Protein AF-A0A1F2JMU2-F1 (afdb_monomer_lite)

Foldseek 3Di:
DVVVVVVVVVVVVVVVVVVVVLVQQQAKAKWKEKEFEDDPDFPVPKPKDFKWKFFLVDHIDTFDWDDPDRGMIMTMDIDRGWIWIWIDIPNQIFIDITTHPWYKYWYWYADPVRDTDIDIDHPPVVCRVCRVLVVVLVVCLVVVDDPPDLPLDDDQALQSVLVVQVVVLVVSLPVSPDPPDDPLVSLLSSLVSCLVRQLCCLQPVVCLLVSCVSSVVPPPPGPSRHDDALVSCVVVPDCSCVDSSNRSDSSNSSNVVSVCPRVNLVQDDCVVVPDPVSVVSVCVSNNDDPD

Sequence (291 aa):
MLKKINLVIVLCLVLLSYTFAQGQSLSSGFVSLVIKLKGNTNVKELDLSIPFMSNPFQQDKPLPFTQVNDSTWMASAYSFGSSSVYLRLNGQYLAFLLVPKQVGTLTVAMSNDGNSSLHYQGPFKQVFDNSAKQEKLLMGLFSYPADKKNEKIPFKSANDFIIYQLGKVEEMTKKLIPDSTSGFLREYYTKIVEGFRIPSFLLNYADIYEHNKKAGLDSTQFPLVPKRDISFYKEILSPRYQDTLSLFSAAYAAIQAAILQDSLLHLPDITEVGPMAFREQLQHRLGPKNE

Radius of gyration: 23.1 Å; chains: 1; bounding box: 69×53×69 Å

pLDDT: mean 78.89, std 12.32, range [35.47, 96.75]

Secondary structure (DSSP, 8-state):
-HHHHHHHHHHHHHHHHHHHHHHHHT-EEEEEEEEEEESS--GGG--BPPPEEEETTEEEEE-PPEEEETTEEEEEEEEES-EEEEEEETTEEEEEEE-TT-EEEEEEEE-TTS-EEEEEESTTHHHHHTHHHHHHHHHHHHHSPS--S------SSHHHHHHHHHHHHHHHHHHHS-TTS-HHHHHHHHHHHHHHHHHHHHHTTTHHHHHHHHTT-TTSSS-SSPPP-GGGGTTTS-GGGSSGGGGG-THHHHHHHHHHT-TTT-PPPHHHHHHHHHHHHHHHHHS----

Structure (mmCIF, N/CA/C/O backbone):
data_AF-A0A1F2JMU2-F1
#
_entry.id   AF-A0A1F2JMU2-F1
#
loop_
_atom_site.group_PDB
_atom_site.id
_atom_site.type_symbol
_atom_site.label_atom_id
_atom_site.label_alt_id
_atom_site.label_comp_id
_atom_site.label_asym_id
_atom_site.label_entity_id
_atom_site.label_seq_id
_atom_site.pdbx_PDB_ins_code
_atom_site.Cartn_x
_atom_site.Cartn_y
_atom_site.Cartn_z
_atom_site.occupancy
_atom_site.B_iso_or_equiv
_atom_site.auth_seq_id
_atom_site.auth_comp_id
_atom_site.auth_asym_id
_atom_site.auth_atom_id
_atom_site.pdbx_PDB_model_num
ATOM 1 N N . MET A 1 1 ? 24.621 33.127 29.393 1.00 52.69 1 MET A N 1
ATOM 2 C CA . MET A 1 1 ? 24.690 31.648 29.287 1.00 52.69 1 MET A CA 1
ATOM 3 C C . MET A 1 1 ? 23.329 30.966 29.424 1.00 52.69 1 MET A C 1
ATOM 5 O O . MET A 1 1 ? 23.032 30.146 28.567 1.00 52.69 1 MET A O 1
ATOM 9 N N . LEU A 1 2 ? 22.466 31.344 30.383 1.00 52.41 2 LEU A N 1
ATOM 10 C CA . LEU A 1 2 ? 21.128 30.738 30.571 1.00 52.41 2 LEU A CA 1
ATOM 11 C C . LEU A 1 2 ? 20.261 30.640 29.295 1.00 52.41 2 LEU A C 1
ATOM 13 O O . LEU A 1 2 ? 19.675 29.598 29.033 1.00 52.41 2 LEU A O 1
ATOM 17 N N . LYS A 1 3 ? 20.220 31.686 28.454 1.00 55.97 3 LYS A N 1
ATOM 18 C CA . LYS A 1 3 ? 19.428 31.673 27.204 1.00 55.97 3 LYS A CA 1
ATOM 19 C C . LYS A 1 3 ? 19.896 30.626 26.180 1.00 55.97 3 LYS A C 1
ATOM 21 O O . LYS A 1 3 ? 19.067 30.064 25.477 1.00 55.97 3 LYS A O 1
ATOM 26 N N . LYS A 1 4 ? 21.205 30.343 26.108 1.00 55.94 4 LYS A N 1
ATOM 27 C CA . LYS A 1 4 ? 21.760 29.316 25.206 1.00 55.94 4 LYS A CA 1
ATOM 28 C C . LYS A 1 4 ? 21.470 27.906 25.727 1.00 55.94 4 LYS A C 1
ATOM 30 O O . LYS A 1 4 ? 21.150 27.030 24.937 1.00 55.94 4 LYS A O 1
ATOM 35 N N . ILE A 1 5 ? 21.509 27.718 27.048 1.00 66.94 5 ILE A N 1
ATOM 36 C CA . ILE A 1 5 ? 21.175 26.445 27.704 1.00 66.94 5 ILE A CA 1
ATOM 37 C C . ILE A 1 5 ? 19.688 26.114 27.504 1.00 66.94 5 ILE A C 1
ATOM 39 O O . ILE A 1 5 ? 19.370 25.002 27.098 1.00 66.94 5 ILE A O 1
ATOM 43 N N . ASN A 1 6 ? 18.787 27.090 27.661 1.00 70.81 6 ASN A N 1
ATOM 44 C CA . ASN A 1 6 ? 17.356 26.883 27.406 1.00 70.81 6 ASN A CA 1
ATOM 45 C C . ASN A 1 6 ? 17.057 26.550 25.936 1.00 70.81 6 ASN A C 1
ATOM 47 O O . ASN A 1 6 ? 16.217 25.697 25.673 1.00 70.81 6 ASN A O 1
ATOM 51 N N . LEU A 1 7 ? 17.761 27.168 24.981 1.00 75.06 7 LEU A N 1
ATOM 52 C CA . LEU A 1 7 ? 17.599 26.850 23.559 1.00 75.06 7 LEU A CA 1
ATOM 53 C C . LEU A 1 7 ? 18.060 25.421 23.238 1.00 75.06 7 LEU A C 1
ATOM 55 O O . LEU A 1 7 ? 17.372 24.715 22.512 1.00 75.06 7 LEU A O 1
ATOM 59 N N . VAL A 1 8 ? 19.187 24.980 23.807 1.00 74.00 8 VAL A N 1
ATOM 60 C CA . VAL A 1 8 ? 19.696 23.608 23.634 1.00 74.00 8 VAL A CA 1
ATOM 61 C C . VAL A 1 8 ? 18.755 22.587 24.271 1.00 74.00 8 VAL A C 1
ATOM 63 O O . VAL A 1 8 ? 18.491 21.558 23.663 1.00 74.00 8 VAL A O 1
ATOM 66 N N . ILE A 1 9 ? 18.192 22.876 25.447 1.00 76.44 9 ILE A N 1
ATOM 67 C CA . ILE A 1 9 ? 17.215 21.993 26.098 1.00 76.44 9 ILE A CA 1
ATOM 68 C C . ILE A 1 9 ? 15.935 21.887 25.262 1.00 76.44 9 ILE A C 1
ATOM 70 O O . ILE A 1 9 ? 15.459 20.780 25.029 1.00 76.44 9 ILE A O 1
ATOM 74 N N . VAL A 1 10 ? 15.403 23.005 24.753 1.00 79.44 10 VAL A N 1
ATOM 75 C CA . VAL A 1 10 ? 14.231 22.992 23.860 1.00 79.44 10 VAL A CA 1
ATOM 76 C C . VAL A 1 10 ? 14.540 22.230 22.570 1.00 79.44 10 VAL A C 1
ATOM 78 O O . VAL A 1 10 ? 13.738 21.402 22.152 1.00 79.44 10 VAL A O 1
ATOM 81 N N . LEU A 1 11 ? 15.715 22.438 21.973 1.00 71.94 11 LEU A N 1
ATOM 82 C CA . LEU A 1 11 ? 16.136 21.723 20.770 1.00 71.94 11 LEU A CA 1
ATOM 83 C C . LEU A 1 11 ? 16.282 20.215 21.027 1.00 71.94 11 LEU A C 1
ATOM 85 O O . LEU A 1 11 ? 15.791 19.420 20.234 1.00 71.94 11 LEU A O 1
ATOM 89 N N . CYS A 1 12 ? 16.880 19.807 22.149 1.00 65.56 12 CYS A N 1
ATOM 90 C CA . CYS A 1 12 ? 16.979 18.402 22.546 1.00 65.56 12 CYS A CA 1
ATOM 91 C C . CYS A 1 12 ? 15.606 17.779 22.807 1.00 65.56 12 CYS A C 1
ATOM 93 O O . CYS A 1 12 ? 15.375 16.654 22.385 1.00 65.56 12 CYS A O 1
ATOM 95 N N . LEU A 1 13 ? 14.678 18.492 23.451 1.00 69.31 13 LEU A N 1
ATOM 96 C CA . LEU A 1 13 ? 13.311 18.008 23.676 1.00 69.31 13 LEU A CA 1
ATOM 97 C C . LEU A 1 13 ? 12.533 17.851 22.364 1.00 69.31 13 LEU A C 1
ATOM 99 O O . LEU A 1 13 ? 11.791 16.885 22.205 1.00 69.31 13 LEU A O 1
ATOM 103 N N . VAL A 1 14 ? 12.735 18.765 21.412 1.00 63.91 14 VAL A N 1
ATOM 104 C CA . VAL A 1 14 ? 12.168 18.671 20.061 1.00 63.91 14 VAL A CA 1
ATOM 105 C C . VAL A 1 14 ? 12.787 17.499 19.293 1.00 63.91 14 VAL A C 1
ATOM 107 O O . VAL A 1 14 ? 12.070 16.717 18.686 1.00 63.91 14 VAL A O 1
ATOM 110 N N . LEU A 1 15 ? 14.105 17.306 19.351 1.00 56.78 15 LEU A N 1
ATOM 111 C CA . LEU A 1 15 ? 14.771 16.169 18.704 1.00 56.78 15 LEU A CA 1
ATOM 112 C C . LEU A 1 15 ? 14.373 14.822 19.333 1.00 56.78 15 LEU A C 1
ATOM 114 O O . LEU A 1 15 ? 14.174 13.845 18.614 1.00 56.78 15 LEU A O 1
ATOM 118 N N . LEU A 1 16 ? 14.200 14.776 20.657 1.00 48.12 16 LEU A N 1
ATOM 119 C CA . LEU A 1 16 ? 13.719 13.595 21.378 1.00 48.12 16 LEU A CA 1
ATOM 120 C C . LEU A 1 16 ? 12.268 13.259 21.011 1.00 48.12 16 LEU A C 1
ATOM 122 O O . LEU A 1 16 ? 11.938 12.089 20.842 1.00 48.12 16 LEU A O 1
ATOM 126 N N . SER A 1 17 ? 11.384 14.244 20.828 1.00 45.94 17 SER A N 1
ATOM 127 C CA . SER A 1 17 ? 10.010 13.953 20.398 1.00 45.94 17 SER A CA 1
ATOM 128 C C . SER A 1 17 ? 9.951 13.380 18.975 1.00 45.94 17 SER A C 1
ATOM 130 O O . SER A 1 17 ? 9.127 12.499 18.716 1.00 45.94 17 SER A O 1
ATOM 132 N N . TYR A 1 18 ? 10.876 13.767 18.087 1.00 48.03 18 TYR A N 1
ATOM 133 C CA . TYR A 1 18 ? 11.028 13.135 16.772 1.00 48.03 18 TYR A CA 1
ATOM 134 C C . TYR A 1 18 ? 11.540 11.686 16.854 1.00 48.03 18 TYR A C 1
ATOM 136 O O . TYR A 1 18 ? 11.035 10.830 16.125 1.00 48.03 18 TYR A O 1
ATOM 144 N N . THR A 1 19 ? 12.482 11.364 17.750 1.00 44.28 19 THR A N 1
ATOM 145 C CA . THR A 1 19 ? 13.009 9.989 17.881 1.00 44.28 19 THR A CA 1
ATOM 146 C C . THR A 1 19 ? 11.988 9.030 18.503 1.00 44.28 19 THR A C 1
ATOM 148 O O . THR A 1 19 ? 11.843 7.900 18.033 1.00 44.28 19 THR A O 1
ATOM 151 N N . PHE A 1 20 ? 11.203 9.477 19.492 1.00 43.28 20 PHE A N 1
ATOM 152 C CA . PHE A 1 20 ? 10.116 8.673 20.071 1.00 43.28 20 PHE A CA 1
ATOM 153 C C . PHE A 1 20 ? 8.974 8.407 19.074 1.00 43.28 20 PHE A C 1
ATOM 155 O O . PHE A 1 20 ? 8.413 7.308 19.075 1.00 43.28 20 PHE A O 1
ATOM 162 N N . ALA A 1 21 ? 8.660 9.363 18.191 1.00 44.03 21 ALA A N 1
ATOM 163 C CA . ALA A 1 21 ? 7.654 9.181 17.140 1.00 44.03 21 ALA A CA 1
ATOM 164 C C . ALA A 1 21 ? 8.090 8.159 16.068 1.00 44.03 21 ALA A C 1
ATOM 166 O O . ALA A 1 21 ? 7.268 7.394 15.558 1.00 44.03 21 ALA A O 1
ATOM 167 N N . GLN A 1 22 ? 9.389 8.098 15.756 1.00 45.97 22 GLN A N 1
ATOM 168 C CA . GLN A 1 22 ? 9.940 7.125 14.807 1.00 45.97 22 GLN A CA 1
ATOM 169 C C . GLN A 1 22 ? 10.099 5.721 15.415 1.00 45.97 22 GLN A C 1
ATOM 171 O O . GLN A 1 22 ? 9.816 4.732 14.741 1.00 45.97 22 GLN A O 1
ATOM 176 N N . GLY A 1 23 ? 10.481 5.611 16.695 1.00 53.81 23 GLY A N 1
ATOM 177 C CA . GLY A 1 23 ? 10.759 4.323 17.344 1.00 53.81 23 GLY A CA 1
ATOM 178 C C . GLY A 1 23 ? 9.546 3.393 17.491 1.00 53.81 23 GLY A C 1
ATOM 179 O O . GLY A 1 23 ? 9.684 2.177 17.369 1.00 53.81 23 GLY A O 1
ATOM 180 N N . GLN A 1 24 ? 8.341 3.931 17.710 1.00 56.81 24 GLN A N 1
ATOM 181 C CA . GLN A 1 24 ? 7.139 3.093 17.855 1.00 56.81 24 GLN A CA 1
ATOM 182 C C . GLN A 1 24 ? 6.655 2.505 16.524 1.00 56.81 24 GLN A C 1
ATOM 184 O O . GLN A 1 24 ? 6.154 1.379 16.493 1.00 56.81 24 GLN A O 1
ATOM 189 N N . SER A 1 25 ? 6.879 3.224 15.424 1.00 62.47 25 SER A N 1
ATOM 190 C CA . SER A 1 25 ? 6.482 2.829 14.066 1.00 62.47 25 SER A CA 1
ATOM 191 C C . SER A 1 25 ? 7.265 1.626 13.522 1.00 62.47 25 SER A C 1
ATOM 193 O O . SER A 1 25 ? 6.798 0.966 12.599 1.00 62.47 25 SER A O 1
ATOM 195 N N . LEU A 1 26 ? 8.420 1.316 14.124 1.00 69.81 26 LEU A N 1
ATOM 196 C CA . LEU A 1 26 ? 9.294 0.182 13.794 1.00 69.81 26 LEU A CA 1
ATOM 197 C C . LEU A 1 26 ? 9.226 -0.965 14.815 1.00 69.81 26 LEU A C 1
ATOM 199 O O . LEU A 1 26 ? 9.993 -1.921 14.733 1.00 69.81 26 LEU A O 1
ATOM 203 N N . SER A 1 27 ? 8.351 -0.864 15.816 1.00 77.25 27 SER A N 1
ATOM 204 C CA . SER A 1 27 ? 8.223 -1.898 16.843 1.00 77.25 27 SER A CA 1
ATOM 205 C C . SER A 1 27 ? 7.339 -3.053 16.372 1.00 77.25 27 SER A C 1
ATOM 207 O O . SER A 1 27 ? 6.456 -2.855 15.546 1.00 77.25 27 SER A O 1
ATOM 209 N N . SER A 1 28 ? 7.538 -4.256 16.909 1.00 84.12 28 SER A N 1
ATOM 210 C CA . SER A 1 28 ? 6.628 -5.388 16.679 1.00 84.12 28 SER A CA 1
ATOM 211 C C . SER A 1 28 ? 5.606 -5.518 17.804 1.00 84.12 28 SER A C 1
ATOM 213 O O . SER A 1 28 ? 5.905 -5.256 18.977 1.00 84.12 28 SER A O 1
ATOM 215 N N . GLY A 1 29 ? 4.404 -5.973 17.464 1.00 89.31 29 GLY A N 1
ATOM 216 C CA . GLY A 1 29 ? 3.345 -6.239 18.430 1.00 89.31 29 GLY A CA 1
ATOM 217 C C . GLY A 1 29 ? 1.961 -6.245 17.795 1.00 89.31 29 GLY A C 1
ATOM 218 O O . GLY A 1 29 ? 1.813 -6.202 16.578 1.00 89.31 29 GLY A O 1
ATOM 219 N N . PHE A 1 30 ? 0.931 -6.283 18.635 1.00 90.81 30 PHE A N 1
ATOM 220 C CA . PHE A 1 30 ? -0.447 -6.210 18.164 1.00 90.81 30 PHE A CA 1
ATOM 221 C C . PHE A 1 30 ? -0.816 -4.776 17.777 1.00 90.81 30 PHE A C 1
ATOM 223 O O . PHE A 1 30 ? -0.648 -3.851 18.577 1.00 90.81 30 PHE A O 1
ATOM 230 N N . VAL A 1 31 ? -1.343 -4.613 16.564 1.00 91.19 31 VAL A N 1
ATOM 231 C CA . VAL A 1 31 ? -2.124 -3.439 16.157 1.00 91.19 31 VAL A CA 1
ATOM 232 C C . VAL A 1 31 ? -3.587 -3.720 16.466 1.00 91.19 31 VAL A C 1
ATOM 234 O O . VAL A 1 31 ? -4.057 -4.831 16.225 1.00 91.19 31 VAL A O 1
ATOM 237 N N . SER A 1 32 ? -4.301 -2.752 17.040 1.00 93.88 32 SER A N 1
ATOM 238 C CA . SER A 1 32 ? -5.697 -2.957 17.445 1.00 93.88 32 SER A CA 1
ATOM 239 C C . SER A 1 32 ? -6.582 -1.770 17.087 1.00 93.88 32 SER A C 1
ATOM 241 O O . SER A 1 32 ? -6.214 -0.619 17.332 1.00 93.88 32 SER A O 1
ATOM 243 N N . LEU A 1 33 ? -7.764 -2.068 16.551 1.00 95.38 33 LEU A N 1
ATOM 244 C CA . LEU A 1 33 ? -8.839 -1.116 16.299 1.00 95.38 33 LEU A CA 1
ATOM 245 C C . LEU A 1 33 ? -10.062 -1.525 17.114 1.00 95.38 33 LEU A C 1
ATOM 247 O O . LEU A 1 33 ? -10.548 -2.649 17.003 1.00 95.38 33 LEU A O 1
ATOM 251 N N . VAL A 1 34 ? -10.562 -0.600 17.923 1.00 94.88 34 VAL A N 1
ATOM 252 C CA . VAL A 1 34 ? -11.785 -0.760 18.702 1.00 94.88 34 VAL A CA 1
ATOM 253 C C . VAL A 1 34 ? -12.855 0.147 18.115 1.00 94.88 34 VAL A C 1
ATOM 255 O O . VAL A 1 34 ? -12.642 1.352 17.993 1.00 94.88 34 VAL A O 1
ATOM 258 N N . ILE A 1 35 ? -14.012 -0.414 17.783 1.00 92.69 35 ILE A N 1
ATOM 259 C CA . ILE A 1 35 ? -15.200 0.343 17.386 1.00 92.69 35 ILE A CA 1
ATOM 260 C C . ILE A 1 35 ? -16.149 0.366 18.580 1.00 92.69 35 ILE A C 1
ATOM 262 O O . ILE A 1 35 ? -16.540 -0.689 19.073 1.00 92.69 35 ILE A O 1
ATOM 266 N N . LYS A 1 36 ? -16.501 1.564 19.053 1.00 92.44 36 LYS A N 1
ATOM 267 C CA . LYS A 1 36 ? -17.461 1.792 20.139 1.00 92.44 36 LYS A CA 1
ATOM 268 C C . LYS A 1 36 ? -18.694 2.494 19.602 1.00 92.44 36 LYS A C 1
ATOM 270 O O . LYS A 1 36 ? -18.576 3.564 19.008 1.00 92.44 36 LYS A O 1
ATOM 275 N N . LEU A 1 37 ? -19.864 1.943 19.873 1.00 88.88 37 LEU A N 1
ATOM 276 C CA . LEU A 1 37 ? -21.135 2.571 19.541 1.00 88.88 37 LEU A CA 1
ATOM 277 C C . LEU A 1 37 ? -21.637 3.382 20.725 1.00 88.88 37 LEU A C 1
ATOM 279 O O . LEU A 1 37 ? -21.575 2.945 21.875 1.00 88.88 37 LEU A O 1
ATOM 283 N N . LYS A 1 38 ? -22.147 4.574 20.434 1.00 86.19 38 LYS A N 1
ATOM 284 C CA . LYS A 1 38 ? -22.879 5.407 21.384 1.00 86.19 38 LYS A CA 1
ATOM 285 C C . LYS A 1 38 ? -24.236 5.750 20.787 1.00 86.19 38 LYS A C 1
ATOM 287 O O . LYS A 1 38 ? -24.300 6.242 19.665 1.00 86.19 38 LYS A O 1
ATOM 292 N N . GLY A 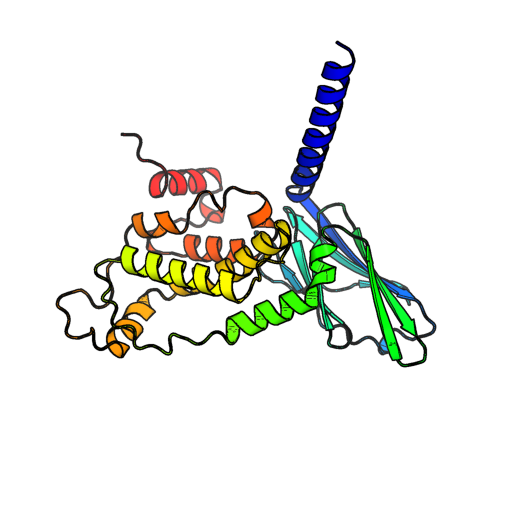1 39 ? -25.295 5.524 21.556 1.00 73.69 39 GLY A N 1
ATOM 293 C CA . GLY A 1 39 ? -26.673 5.741 21.122 1.00 73.69 39 GLY A CA 1
ATOM 294 C C . GLY A 1 39 ? -27.571 4.576 21.518 1.00 73.69 39 GLY A C 1
ATOM 295 O O . GLY A 1 39 ? -27.106 3.599 22.102 1.00 73.69 39 GLY A O 1
ATOM 296 N N . ASN A 1 40 ? -28.860 4.702 21.215 1.00 62.34 40 ASN A N 1
ATOM 297 C CA . ASN A 1 40 ? -29.891 3.736 21.594 1.00 62.34 40 ASN A CA 1
ATOM 298 C C . ASN A 1 40 ? -30.233 2.773 20.440 1.00 62.34 40 ASN A C 1
ATOM 300 O O . ASN A 1 40 ? -31.385 2.380 20.274 1.00 62.34 40 ASN A O 1
ATOM 304 N N . THR A 1 41 ? -29.242 2.443 19.610 1.00 57.66 41 THR A N 1
ATOM 305 C CA . THR A 1 41 ? -29.424 1.696 18.361 1.00 57.66 41 THR A CA 1
ATOM 306 C C . THR A 1 41 ? -28.764 0.327 18.420 1.00 57.66 41 THR A C 1
ATOM 308 O O . THR A 1 41 ? -27.693 0.150 19.002 1.00 57.66 41 THR A O 1
ATOM 311 N N . ASN A 1 42 ? -29.430 -0.656 17.814 1.00 56.97 42 ASN A N 1
ATOM 312 C CA . ASN A 1 42 ? -28.985 -2.040 17.788 1.00 56.97 42 ASN A CA 1
ATOM 313 C C . ASN A 1 42 ? -27.913 -2.226 16.702 1.00 56.97 42 ASN A C 1
ATOM 315 O O . ASN A 1 42 ? -28.024 -1.703 15.598 1.00 56.97 42 ASN A O 1
ATOM 319 N N . VAL A 1 43 ? -26.893 -3.026 16.998 1.00 56.00 43 VAL A N 1
ATOM 320 C CA . VAL A 1 43 ?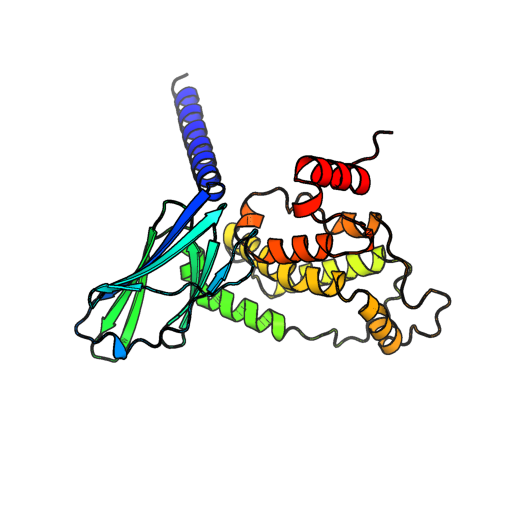 -25.714 -3.285 16.147 1.00 56.00 43 VAL A CA 1
ATOM 321 C C . VAL A 1 43 ? -26.073 -3.733 14.735 1.00 56.00 43 VAL A C 1
ATOM 323 O O . VAL A 1 43 ? -25.344 -3.460 13.788 1.00 56.00 43 VAL A O 1
ATOM 326 N N . LYS A 1 44 ? -27.210 -4.423 14.600 1.00 58.41 44 LYS A N 1
ATOM 327 C CA . LYS A 1 44 ? -27.705 -4.981 13.336 1.00 58.41 44 LYS A CA 1
ATOM 328 C C . LYS A 1 44 ? -27.924 -3.933 12.238 1.00 58.41 44 LYS A C 1
ATOM 330 O O . LYS A 1 44 ? -28.071 -4.319 11.087 1.00 58.41 44 LYS A O 1
ATOM 335 N N . GLU A 1 45 ? -27.945 -2.649 12.584 1.00 63.50 45 GLU A N 1
ATOM 336 C CA . GLU A 1 45 ? -28.078 -1.540 11.635 1.00 63.50 45 GLU A CA 1
ATOM 337 C C . GLU A 1 45 ? -26.735 -1.024 11.091 1.00 63.50 45 GLU A C 1
ATOM 339 O O . GLU A 1 45 ? -26.727 -0.199 10.181 1.00 63.50 45 GLU A O 1
ATOM 344 N N . LEU A 1 46 ? -25.594 -1.489 11.615 1.00 70.06 46 LEU A N 1
ATOM 345 C CA . LEU A 1 46 ? -24.281 -1.108 11.093 1.00 70.06 46 LEU A CA 1
ATOM 346 C C . LEU A 1 46 ? -23.895 -1.997 9.921 1.00 70.06 46 LEU A C 1
ATOM 348 O O . LEU A 1 46 ? -23.573 -3.174 10.090 1.00 70.06 46 LEU A O 1
ATOM 352 N N . ASP A 1 47 ? -23.857 -1.390 8.741 1.00 78.69 47 ASP A N 1
ATOM 353 C CA . ASP A 1 47 ? -23.257 -2.000 7.564 1.00 78.69 47 ASP A CA 1
ATOM 354 C C . ASP A 1 47 ? -21.735 -1.846 7.649 1.00 78.69 47 ASP A C 1
ATOM 356 O O . ASP A 1 47 ? -21.152 -0.847 7.213 1.00 78.69 47 ASP A O 1
ATOM 360 N N . LEU A 1 48 ? -21.104 -2.818 8.309 1.00 79.44 48 LEU A N 1
ATOM 361 C CA . LEU A 1 48 ? -19.657 -2.941 8.388 1.00 79.44 48 LEU A CA 1
ATOM 362 C C . LEU A 1 48 ? -19.190 -3.962 7.351 1.00 79.44 48 LEU A C 1
ATOM 364 O O . LEU A 1 48 ? -19.362 -5.170 7.528 1.00 79.44 48 LEU A O 1
ATOM 368 N N . SER A 1 49 ? -18.537 -3.485 6.292 1.00 82.12 49 SER A N 1
ATOM 369 C CA . SER A 1 49 ? -17.859 -4.392 5.368 1.00 82.12 49 SER A CA 1
ATOM 370 C C . SER A 1 49 ? -16.687 -5.072 6.073 1.00 82.12 49 SER A C 1
ATOM 372 O O . SER A 1 49 ? -16.078 -4.487 6.972 1.00 82.12 49 SER A O 1
ATOM 374 N N . ILE A 1 50 ? -16.297 -6.262 5.606 1.00 77.50 50 ILE A N 1
ATOM 375 C CA . ILE A 1 50 ? -15.101 -6.949 6.108 1.00 77.50 50 ILE A CA 1
ATOM 376 C C . ILE A 1 50 ? -13.910 -5.977 6.030 1.00 77.50 50 ILE A C 1
ATOM 378 O O . ILE A 1 50 ? -13.583 -5.516 4.933 1.00 77.50 50 ILE A O 1
ATOM 382 N N . PRO A 1 51 ? -13.295 -5.611 7.167 1.00 86.62 51 PRO A N 1
ATOM 383 C CA . PRO A 1 51 ? -12.125 -4.750 7.161 1.00 86.62 51 PRO A CA 1
ATOM 384 C C . PRO A 1 51 ? -10.923 -5.529 6.625 1.00 86.62 51 PRO A C 1
ATOM 386 O O . PRO A 1 51 ? -10.802 -6.747 6.797 1.00 86.62 51 PRO A O 1
ATOM 389 N N . PHE A 1 52 ? -9.990 -4.799 6.040 1.00 90.12 52 PHE A N 1
ATOM 390 C CA . PHE A 1 52 ? -8.718 -5.339 5.596 1.00 90.12 52 PHE A CA 1
ATOM 391 C C . PHE A 1 52 ? -7.585 -4.637 6.325 1.00 90.12 52 PHE A C 1
ATOM 393 O O . PHE A 1 52 ? -7.670 -3.460 6.680 1.00 90.12 52 PHE A O 1
ATOM 400 N N . MET A 1 53 ? -6.520 -5.391 6.558 1.00 89.12 53 MET A N 1
ATOM 401 C CA . MET A 1 53 ? -5.269 -4.903 7.102 1.00 89.12 53 MET A CA 1
ATOM 402 C C . MET A 1 53 ? -4.157 -5.175 6.109 1.00 89.12 53 MET A C 1
ATOM 404 O O . MET A 1 53 ? -4.119 -6.236 5.488 1.00 89.12 53 MET A O 1
ATOM 408 N N . SER A 1 54 ? -3.227 -4.235 6.026 1.00 85.38 54 SER A N 1
ATOM 409 C CA . SER A 1 54 ? -2.067 -4.339 5.166 1.00 85.38 54 SER A CA 1
ATOM 410 C C . SER A 1 54 ? -0.831 -3.718 5.803 1.00 85.38 54 SER A C 1
ATOM 412 O O . SER A 1 54 ? -0.915 -2.674 6.460 1.00 85.38 54 SER A O 1
ATOM 414 N N . ASN A 1 55 ? 0.324 -4.353 5.622 1.00 77.06 55 ASN A N 1
ATOM 415 C CA . ASN A 1 55 ? 1.621 -3.827 6.041 1.00 77.06 55 ASN A CA 1
ATOM 416 C C . ASN A 1 55 ? 2.743 -4.314 5.101 1.00 77.06 55 ASN A C 1
ATOM 418 O O . ASN A 1 55 ? 2.517 -5.205 4.287 1.00 77.06 55 ASN A O 1
ATOM 422 N N . PRO A 1 56 ? 3.967 -3.765 5.201 1.00 68.31 56 PRO A N 1
ATOM 423 C CA . PRO A 1 56 ? 5.073 -4.144 4.319 1.00 68.31 56 PRO A CA 1
ATOM 424 C C . PRO A 1 56 ? 5.428 -5.642 4.284 1.00 68.31 56 PRO A C 1
ATOM 426 O O . PRO A 1 56 ? 6.023 -6.107 3.319 1.00 68.31 56 PRO A O 1
ATOM 429 N N . PHE A 1 57 ? 5.076 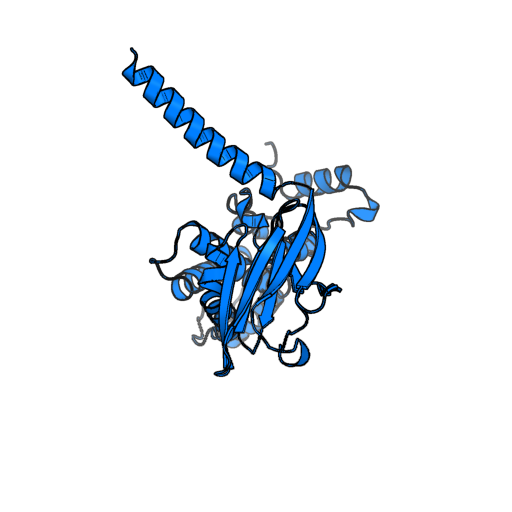-6.402 5.324 1.00 65.94 57 PHE A N 1
ATOM 430 C CA . PHE A 1 57 ? 5.442 -7.815 5.484 1.00 65.94 57 PHE A CA 1
ATOM 431 C C . PHE A 1 57 ? 4.282 -8.773 5.216 1.00 65.94 57 PHE A C 1
ATOM 433 O O . PHE A 1 57 ? 4.486 -9.970 5.025 1.00 65.94 57 PHE A O 1
ATOM 440 N N . GLN A 1 58 ? 3.058 -8.263 5.253 1.00 65.19 58 GLN A N 1
ATOM 441 C CA . GLN A 1 58 ? 1.831 -9.009 5.060 1.00 65.19 58 GLN A CA 1
ATOM 442 C C . GLN A 1 58 ? 1.004 -8.223 4.052 1.00 65.19 58 GLN A C 1
ATOM 444 O O . GLN A 1 58 ? 0.509 -7.142 4.373 1.00 65.19 58 GLN A O 1
ATOM 449 N N . GLN A 1 59 ? 0.871 -8.782 2.845 1.00 70.12 59 GLN A N 1
ATOM 450 C CA . GLN A 1 59 ? -0.080 -8.302 1.841 1.00 70.12 59 GLN A CA 1
ATOM 451 C C . GLN A 1 59 ? -1.484 -8.148 2.452 1.00 70.12 59 GLN A C 1
ATOM 453 O O . GLN A 1 59 ? -1.761 -8.640 3.552 1.00 70.12 59 GLN A O 1
ATOM 458 N N . ASP A 1 60 ? -2.380 -7.489 1.721 1.00 81.62 60 ASP A N 1
ATOM 459 C CA . ASP A 1 60 ? -3.759 -7.265 2.147 1.00 81.62 60 ASP A CA 1
ATOM 460 C C . ASP A 1 60 ? -4.421 -8.566 2.617 1.00 81.62 60 ASP A C 1
ATOM 462 O O . ASP A 1 60 ? -4.528 -9.544 1.876 1.00 81.62 60 ASP A O 1
ATOM 466 N N . LYS A 1 61 ? -4.891 -8.569 3.866 1.00 85.75 61 LYS A N 1
ATOM 467 C CA . LYS A 1 61 ? -5.626 -9.692 4.448 1.00 85.75 61 LYS A CA 1
ATOM 468 C C . LYS A 1 61 ? -6.863 -9.218 5.205 1.00 85.75 61 LYS A C 1
ATOM 470 O O . LYS A 1 61 ? -6.839 -8.129 5.787 1.00 85.75 61 LYS A O 1
ATOM 475 N N . PRO A 1 62 ? -7.929 -10.033 5.262 1.00 90.12 62 PRO A N 1
ATOM 476 C CA . PRO A 1 62 ? -9.072 -9.750 6.120 1.00 90.12 62 PRO A CA 1
ATOM 477 C C . PRO A 1 62 ? -8.655 -9.603 7.591 1.00 90.12 62 PRO A C 1
ATOM 479 O O . PRO A 1 62 ? -7.808 -10.353 8.082 1.00 90.12 62 PRO A O 1
ATOM 482 N N . LEU A 1 63 ? -9.276 -8.663 8.306 1.00 89.94 63 LEU A N 1
ATOM 483 C CA . LEU A 1 63 ? -9.045 -8.420 9.733 1.00 89.94 63 LEU A CA 1
ATOM 484 C C . LEU A 1 63 ? -10.349 -8.601 10.535 1.00 89.94 63 LEU A C 1
ATOM 486 O O . LEU A 1 63 ? -11.013 -7.623 10.858 1.00 89.94 63 LEU A O 1
ATOM 490 N N . PRO A 1 64 ? -10.764 -9.830 10.873 1.00 87.88 64 PRO A N 1
ATOM 491 C CA . PRO A 1 64 ? -12.074 -10.056 11.478 1.00 87.88 64 PRO A CA 1
ATOM 492 C C . PRO A 1 64 ? -12.252 -9.284 12.796 1.00 87.88 64 PRO A C 1
ATOM 494 O O . PRO A 1 64 ? -11.355 -9.249 13.641 1.00 87.88 64 PRO A O 1
ATOM 497 N N . PHE A 1 65 ? -13.430 -8.682 12.972 1.00 88.62 65 PHE A N 1
ATOM 498 C CA . PHE A 1 65 ? -13.835 -8.083 14.240 1.00 88.62 65 PHE A CA 1
ATOM 499 C C . PHE A 1 65 ? -14.448 -9.139 15.154 1.00 88.62 65 PHE A C 1
ATOM 501 O O . PHE A 1 65 ? -15.350 -9.876 14.758 1.00 88.62 65 PHE A O 1
ATOM 508 N N . THR A 1 66 ? -14.014 -9.138 16.407 1.00 89.19 66 THR A N 1
ATOM 509 C CA . THR A 1 66 ? -14.644 -9.890 17.488 1.00 89.19 66 THR A CA 1
ATOM 510 C C . THR A 1 66 ? -15.532 -8.945 18.286 1.00 89.19 66 THR A C 1
ATOM 512 O O . THR A 1 66 ? -15.102 -7.859 18.687 1.00 89.19 66 THR A O 1
ATOM 515 N N . GLN A 1 67 ? -16.779 -9.346 18.528 1.00 88.31 67 GLN A N 1
ATOM 516 C CA . GLN A 1 67 ? -17.667 -8.610 19.420 1.00 88.31 67 GLN A CA 1
ATOM 517 C C . GLN A 1 67 ? -17.205 -8.806 20.869 1.00 88.31 67 GLN A C 1
ATOM 519 O O . GLN A 1 67 ? -17.085 -9.934 21.340 1.00 88.31 67 GLN A O 1
ATOM 524 N N . VAL A 1 68 ? -16.927 -7.706 21.568 1.00 89.38 68 VAL A N 1
ATOM 525 C CA . VAL A 1 68 ? -16.536 -7.717 22.988 1.00 89.38 68 VAL A CA 1
ATOM 526 C C . VAL A 1 68 ? -17.775 -7.613 23.876 1.00 89.38 68 VAL A C 1
ATOM 528 O O . VAL A 1 68 ? -17.851 -8.254 24.919 1.00 89.38 68 VAL A O 1
ATOM 531 N N . ASN A 1 69 ? -18.743 -6.794 23.464 1.00 87.00 69 ASN A N 1
ATOM 532 C CA . ASN A 1 69 ? -20.065 -6.651 24.073 1.00 87.00 69 ASN A CA 1
ATOM 533 C C . ASN A 1 69 ? -21.038 -6.021 23.058 1.00 87.00 69 ASN A C 1
ATOM 535 O O . ASN A 1 69 ? -20.679 -5.786 21.904 1.00 87.00 69 ASN A O 1
ATOM 539 N N . ASP A 1 70 ? -22.260 -5.715 23.487 1.00 81.12 70 ASP A N 1
ATOM 540 C CA . ASP A 1 70 ? -23.328 -5.176 22.631 1.00 81.12 70 ASP A CA 1
ATOM 541 C C . ASP A 1 70 ? -23.019 -3.818 21.983 1.00 81.12 70 ASP A C 1
ATOM 543 O O . ASP A 1 70 ? -23.700 -3.428 21.044 1.00 81.12 70 ASP A O 1
ATOM 547 N N . SER A 1 71 ? -22.003 -3.085 22.445 1.00 86.00 71 SER A N 1
ATOM 548 C CA . SER A 1 71 ? -21.639 -1.765 21.911 1.00 86.00 71 SER A CA 1
ATOM 549 C C . SER A 1 71 ? -20.168 -1.647 21.515 1.00 86.00 71 SER A C 1
ATOM 551 O O . SER A 1 71 ? -19.710 -0.550 21.194 1.00 86.00 71 SER A O 1
ATOM 553 N N . THR A 1 72 ? -19.409 -2.747 21.529 1.00 89.56 72 THR A N 1
ATOM 554 C CA . THR A 1 72 ? -17.961 -2.722 21.294 1.00 89.56 72 THR A CA 1
ATOM 555 C C . THR A 1 72 ? -17.489 -3.898 20.443 1.00 89.56 72 THR A C 1
ATOM 557 O O . THR A 1 72 ? -17.675 -5.058 20.814 1.00 89.56 72 THR A O 1
ATOM 560 N N . TRP A 1 73 ? -16.760 -3.590 19.368 1.00 90.50 73 TRP A N 1
ATOM 561 C CA . TRP A 1 73 ? -16.019 -4.552 18.547 1.00 90.50 73 TRP A CA 1
ATOM 562 C C . TRP A 1 73 ? -14.537 -4.261 18.623 1.00 90.50 73 TRP A C 1
ATOM 564 O O . TRP A 1 73 ? -14.117 -3.106 18.712 1.00 90.50 73 TRP A O 1
ATOM 574 N N . MET A 1 74 ? -13.742 -5.315 18.539 1.00 92.88 74 MET A N 1
ATOM 575 C CA . MET A 1 74 ? -12.297 -5.219 18.502 1.00 92.88 74 MET A CA 1
ATOM 576 C C . MET A 1 74 ? -11.746 -6.075 17.372 1.00 92.88 74 MET A C 1
ATOM 578 O O . MET A 1 74 ? -12.080 -7.247 17.239 1.00 92.88 74 MET A O 1
ATOM 582 N N . ALA A 1 75 ? -10.873 -5.473 16.582 1.00 92.69 75 ALA A N 1
ATOM 583 C CA . ALA A 1 75 ? -10.042 -6.139 15.602 1.00 92.69 75 ALA A CA 1
ATOM 584 C C . ALA A 1 75 ? -8.588 -6.007 16.051 1.00 92.69 75 ALA A C 1
ATOM 586 O O . ALA A 1 75 ? -8.152 -4.921 16.444 1.00 92.69 75 ALA A O 1
ATOM 587 N N . SER A 1 76 ? -7.835 -7.104 16.017 1.00 92.81 76 SER A N 1
ATOM 588 C CA . SER A 1 76 ? -6.430 -7.104 16.415 1.00 92.81 76 SER A CA 1
ATOM 589 C C . SER A 1 76 ? -5.639 -8.143 15.638 1.00 92.81 76 SER A C 1
ATOM 591 O O . SER A 1 76 ? -6.117 -9.250 15.401 1.00 92.81 76 SER A O 1
ATOM 593 N N . ALA A 1 77 ? -4.420 -7.788 15.250 1.00 90.44 77 ALA A N 1
ATOM 594 C CA . ALA A 1 77 ? -3.491 -8.704 14.609 1.00 90.44 77 ALA A CA 1
ATOM 595 C C . ALA A 1 77 ? -2.051 -8.333 14.952 1.00 90.44 77 ALA A C 1
ATOM 597 O O . ALA A 1 77 ? -1.726 -7.169 15.195 1.00 90.44 77 ALA A O 1
ATOM 598 N N . TYR A 1 78 ? -1.176 -9.335 14.963 1.00 89.44 78 TYR A N 1
ATOM 599 C CA . TYR A 1 78 ? 0.253 -9.108 15.117 1.00 89.44 78 TYR A CA 1
ATOM 600 C C . TYR A 1 78 ? 0.833 -8.498 13.834 1.00 89.44 78 TYR A C 1
ATOM 602 O O . TYR A 1 78 ? 0.586 -9.008 12.738 1.00 89.44 78 TYR A O 1
ATOM 610 N N . SER A 1 79 ? 1.616 -7.432 13.985 1.00 85.75 79 SER A N 1
ATOM 611 C CA . SER A 1 79 ? 2.297 -6.720 12.905 1.00 85.75 79 SER A CA 1
ATOM 612 C C . SER A 1 79 ? 3.735 -6.386 13.302 1.00 85.75 79 SER A C 1
ATOM 614 O O . SER A 1 79 ? 4.039 -6.146 14.476 1.00 85.75 79 SER A O 1
ATOM 616 N N . PHE A 1 80 ? 4.616 -6.335 12.304 1.00 80.56 80 PHE A N 1
ATOM 617 C CA . PHE A 1 80 ? 5.900 -5.655 12.414 1.00 80.56 80 PHE A CA 1
ATOM 618 C C . PHE A 1 80 ? 5.720 -4.224 11.906 1.00 80.56 80 PHE A C 1
ATOM 620 O O . PHE A 1 80 ? 5.444 -4.007 10.728 1.00 80.56 80 PHE A O 1
ATOM 627 N N . GLY A 1 81 ? 5.850 -3.250 12.802 1.00 82.00 81 GLY A N 1
ATOM 628 C CA . GLY A 1 81 ? 5.602 -1.850 12.499 1.00 82.00 81 GLY A CA 1
ATOM 629 C C . GLY A 1 81 ? 4.132 -1.531 12.233 1.00 82.00 81 GLY A C 1
ATOM 630 O O . GLY A 1 81 ? 3.217 -2.313 12.525 1.00 82.00 81 GLY A O 1
ATOM 631 N N . SER A 1 82 ? 3.908 -0.332 11.713 1.00 85.50 82 SER A N 1
ATOM 632 C CA . SER A 1 82 ? 2.578 0.188 11.406 1.00 85.50 82 SER A CA 1
ATOM 633 C C . SER A 1 82 ? 1.816 -0.642 10.373 1.00 85.50 82 SER A C 1
ATOM 635 O O . SER A 1 82 ? 2.402 -1.144 9.418 1.00 85.50 82 SER A O 1
ATOM 637 N N . SER A 1 83 ? 0.495 -0.712 10.521 1.00 87.75 83 SER A N 1
ATOM 638 C CA . SER A 1 83 ? -0.406 -1.335 9.548 1.00 87.75 83 SER A CA 1
ATOM 639 C C . SER A 1 83 ? -1.475 -0.353 9.091 1.00 87.75 83 SER A C 1
ATOM 641 O O . SER A 1 83 ? -2.119 0.304 9.914 1.00 87.75 83 SER A O 1
ATOM 643 N N . SER A 1 84 ? -1.697 -0.293 7.782 1.00 89.25 84 SER A N 1
ATOM 644 C CA . SER A 1 84 ? -2.883 0.340 7.217 1.00 89.25 84 SER A CA 1
ATOM 645 C C . SER A 1 84 ? -4.080 -0.584 7.445 1.00 89.25 84 SER A C 1
ATOM 647 O O . SER A 1 84 ? -4.019 -1.769 7.129 1.00 89.25 84 SER A O 1
ATOM 649 N N . VAL A 1 85 ? -5.163 -0.058 8.005 1.00 91.56 85 VAL A N 1
ATOM 650 C CA . VAL A 1 85 ? -6.446 -0.756 8.138 1.00 91.56 85 VAL A CA 1
ATOM 651 C C . VAL A 1 85 ? -7.493 0.056 7.406 1.00 91.56 85 VAL A C 1
ATOM 653 O O . VAL A 1 85 ? -7.546 1.273 7.565 1.00 91.56 85 VAL A O 1
ATOM 656 N N . TYR A 1 86 ? -8.323 -0.592 6.604 1.00 91.88 86 TYR A N 1
ATOM 657 C CA . TYR A 1 86 ? -9.374 0.086 5.861 1.00 91.88 86 TYR A CA 1
ATOM 658 C C . TYR A 1 86 ? -10.654 -0.744 5.823 1.00 91.88 86 TYR A C 1
ATOM 660 O O . TYR A 1 86 ? -10.622 -1.974 5.842 1.00 91.88 86 TYR A O 1
ATOM 668 N N . LEU A 1 87 ? -11.794 -0.058 5.832 1.00 93.12 87 LEU A N 1
ATOM 669 C CA . LEU A 1 87 ? -13.125 -0.664 5.887 1.00 93.12 87 LEU A CA 1
ATOM 670 C C . LEU A 1 87 ? -14.183 0.307 5.363 1.00 93.12 87 LEU A C 1
ATOM 672 O O . LEU A 1 87 ? -13.933 1.511 5.285 1.00 93.12 87 LEU A O 1
ATOM 676 N N . ARG A 1 88 ? -15.373 -0.201 5.036 1.00 91.75 88 ARG A N 1
ATOM 677 C CA . ARG A 1 88 ? -16.566 0.626 4.849 1.00 91.75 88 ARG A CA 1
ATOM 678 C C . ARG A 1 88 ? -17.477 0.513 6.059 1.00 91.75 88 ARG A C 1
ATOM 680 O O . ARG A 1 88 ? -17.725 -0.585 6.549 1.00 91.75 88 ARG A O 1
ATOM 687 N N . LEU A 1 89 ? -17.974 1.661 6.499 1.00 89.75 89 LEU A N 1
ATOM 688 C CA . LEU A 1 89 ? -18.989 1.776 7.534 1.00 89.75 89 LEU A CA 1
ATOM 689 C C . LEU A 1 89 ? -20.141 2.613 6.986 1.00 89.75 89 LEU A C 1
ATOM 691 O O . LEU A 1 89 ? -19.934 3.780 6.653 1.00 89.75 89 LEU A O 1
ATOM 695 N N . ASN A 1 90 ? -21.332 2.025 6.863 1.00 85.69 90 ASN A N 1
ATOM 696 C CA . ASN A 1 90 ? -22.509 2.677 6.274 1.00 85.69 90 ASN A CA 1
ATOM 697 C C . ASN A 1 90 ? -22.182 3.317 4.909 1.00 85.69 90 ASN A C 1
ATOM 699 O O . ASN A 1 90 ? -22.462 4.488 4.651 1.00 85.69 90 ASN A O 1
ATOM 703 N N . GLY A 1 91 ? -21.475 2.565 4.060 1.00 85.81 91 GLY A N 1
ATOM 704 C CA . GLY A 1 91 ? -21.005 3.015 2.748 1.00 85.81 91 GLY A CA 1
ATOM 705 C C . GLY A 1 91 ? -19.795 3.961 2.754 1.00 85.81 91 GLY A C 1
ATOM 706 O O . GLY A 1 91 ? -19.154 4.102 1.712 1.00 85.81 91 GLY A O 1
ATOM 707 N N . GLN A 1 92 ? -19.415 4.560 3.887 1.00 90.81 92 GLN A N 1
ATOM 708 C CA . GLN A 1 92 ? -18.270 5.474 3.973 1.00 90.81 92 GLN A CA 1
ATOM 709 C C . GLN A 1 92 ? -16.951 4.706 4.074 1.00 90.81 92 GLN A C 1
ATOM 711 O O . GLN A 1 92 ? -16.784 3.880 4.969 1.00 90.81 92 GLN A O 1
ATOM 716 N N . TYR A 1 93 ? -15.996 4.992 3.184 1.00 93.62 93 TYR A N 1
ATOM 717 C CA . TYR A 1 93 ? -14.641 4.447 3.274 1.00 93.62 93 TYR A CA 1
ATOM 718 C C . TYR A 1 93 ? -13.867 5.107 4.417 1.00 93.62 93 TYR A C 1
ATOM 720 O O . TYR A 1 93 ? -13.733 6.333 4.465 1.00 93.62 93 TYR A O 1
ATOM 728 N N . LEU A 1 94 ? -13.322 4.284 5.309 1.00 95.06 94 LEU A N 1
ATOM 729 C CA . LEU A 1 94 ? -12.515 4.695 6.451 1.00 95.06 94 LEU A CA 1
ATOM 730 C C . LEU A 1 94 ? -11.128 4.067 6.343 1.00 95.06 94 LEU A C 1
ATOM 732 O O . LEU A 1 94 ? -11.007 2.854 6.170 1.00 95.06 94 LEU A O 1
ATOM 736 N N . ALA A 1 95 ? -10.093 4.892 6.478 1.00 93.81 95 ALA A N 1
ATOM 737 C CA . ALA A 1 95 ? -8.700 4.475 6.499 1.00 93.81 95 ALA A CA 1
ATOM 738 C C . ALA A 1 95 ? -8.061 4.822 7.843 1.00 93.81 95 ALA A C 1
ATOM 740 O O . ALA A 1 95 ? -8.221 5.914 8.383 1.00 93.81 95 ALA A O 1
ATOM 741 N N . PHE A 1 96 ? -7.289 3.886 8.368 1.00 93.44 96 PHE A N 1
ATOM 742 C CA . PHE A 1 96 ? -6.591 3.991 9.634 1.00 93.44 96 PHE A CA 1
ATOM 743 C C . PHE A 1 96 ? -5.143 3.586 9.419 1.00 93.44 96 PHE A C 1
ATOM 745 O O . PHE A 1 96 ? -4.845 2.682 8.641 1.00 93.44 96 PHE A O 1
ATOM 752 N N . LEU A 1 97 ? -4.243 4.218 10.160 1.00 91.12 97 LEU A N 1
ATOM 753 C CA . LEU A 1 97 ? -2.859 3.788 10.250 1.00 91.12 97 LEU A CA 1
ATOM 754 C C . LEU A 1 97 ? -2.573 3.477 11.715 1.00 91.12 97 LEU A C 1
ATOM 756 O O . LEU A 1 97 ? -2.491 4.373 12.554 1.00 91.12 97 LEU A O 1
ATOM 760 N N . LEU A 1 98 ? -2.512 2.186 12.023 1.00 90.75 98 LEU A N 1
ATOM 761 C CA . LEU A 1 98 ? -2.372 1.667 13.377 1.00 90.75 98 LEU A CA 1
ATOM 762 C C . LEU A 1 98 ? -0.910 1.349 13.668 1.00 90.75 98 LEU A C 1
ATOM 764 O O . LEU A 1 98 ? -0.173 0.924 12.783 1.00 90.75 98 LEU A O 1
ATOM 768 N N . VAL A 1 99 ? -0.502 1.524 14.922 1.00 89.25 99 VAL A N 1
ATOM 769 C CA . VAL A 1 99 ? 0.872 1.286 15.384 1.00 89.25 99 VAL A CA 1
ATOM 770 C C . VAL A 1 99 ? 0.859 0.200 16.460 1.00 89.25 99 VAL A C 1
ATOM 772 O O . VAL A 1 99 ? -0.062 0.185 17.283 1.00 89.25 99 VAL A O 1
ATOM 775 N N . PRO A 1 100 ? 1.844 -0.716 16.484 1.00 89.19 100 PRO A N 1
ATOM 776 C CA . PRO A 1 100 ? 1.906 -1.758 17.498 1.00 89.19 100 PRO A CA 1
ATOM 777 C C . PRO A 1 100 ? 1.922 -1.202 18.919 1.00 89.19 100 PRO A C 1
ATOM 779 O O . PRO A 1 100 ? 2.511 -0.155 19.188 1.00 89.19 100 PRO A O 1
ATOM 782 N N . LYS A 1 101 ? 1.280 -1.932 19.841 1.00 86.12 101 LYS A N 1
ATOM 783 C CA . LYS A 1 101 ? 1.144 -1.566 21.267 1.00 86.12 101 LYS A CA 1
ATOM 784 C C . LYS A 1 101 ? 0.305 -0.304 21.516 1.00 86.12 101 LYS A C 1
ATOM 786 O O . LYS A 1 101 ? 0.221 0.151 22.654 1.00 86.12 101 LYS A O 1
ATOM 791 N N . GLN A 1 102 ? -0.343 0.233 20.483 1.00 89.56 102 GLN A N 1
ATOM 792 C CA . GLN A 1 102 ? -1.356 1.273 20.600 1.00 89.56 102 GLN A CA 1
ATOM 793 C C . GLN A 1 102 ? -2.723 0.748 20.161 1.00 89.56 102 GLN A C 1
ATOM 795 O O . GLN A 1 102 ? -2.835 -0.199 19.380 1.00 89.56 102 GLN A O 1
ATOM 800 N N . VAL A 1 103 ? -3.772 1.399 20.659 1.00 91.62 103 VAL A N 1
ATOM 801 C CA . VAL A 1 103 ? -5.157 1.087 20.312 1.00 91.62 103 VAL A CA 1
ATOM 802 C C . VAL A 1 103 ? -5.772 2.297 19.625 1.00 91.62 103 VAL A C 1
ATOM 804 O O . VAL A 1 103 ? -5.872 3.370 20.219 1.00 91.62 103 VAL A O 1
ATOM 807 N N . GLY A 1 104 ? -6.199 2.120 18.376 1.00 95.25 104 GLY A N 1
ATOM 808 C CA . GLY A 1 104 ? -7.083 3.068 17.709 1.00 95.25 104 GLY A CA 1
ATOM 809 C C . GLY A 1 104 ? -8.516 2.842 18.179 1.00 95.25 104 GLY A C 1
ATOM 810 O O . GLY A 1 104 ? -8.978 1.706 18.213 1.00 95.25 104 GLY A O 1
ATOM 811 N N . THR A 1 105 ? -9.228 3.901 18.549 1.00 96.75 105 THR A N 1
ATOM 812 C CA . THR A 1 105 ? -10.642 3.826 18.936 1.00 96.75 105 THR A CA 1
ATOM 813 C C . THR A 1 105 ? -11.477 4.670 17.985 1.00 96.75 105 THR A C 1
ATOM 815 O O . THR A 1 105 ? -11.325 5.889 17.945 1.00 96.75 105 THR A O 1
ATOM 818 N N . LEU A 1 106 ? -12.386 4.039 17.247 1.00 95.62 106 LEU A N 1
ATOM 819 C CA . LEU A 1 106 ? -13.444 4.709 16.503 1.00 95.62 106 LEU A CA 1
ATOM 820 C C . LEU A 1 106 ? -14.710 4.722 17.359 1.00 95.62 106 LEU A C 1
ATOM 822 O O . LEU A 1 106 ? -15.269 3.674 17.664 1.00 95.62 106 LEU A O 1
ATOM 826 N N . THR A 1 107 ? -15.172 5.904 17.744 1.00 94.56 107 THR A N 1
ATOM 827 C CA . THR A 1 107 ? -16.497 6.073 18.342 1.00 94.56 107 THR A CA 1
ATOM 828 C C . THR A 1 107 ? -17.486 6.445 17.249 1.00 94.56 107 THR A C 1
ATOM 830 O O . THR A 1 107 ? -17.294 7.449 16.566 1.00 94.56 107 THR A O 1
ATOM 833 N N . VAL A 1 108 ? -18.543 5.654 17.108 1.00 91.50 108 VAL A N 1
ATOM 834 C CA . VAL A 1 108 ? -19.667 5.918 16.210 1.00 91.50 108 VAL A CA 1
ATOM 835 C C . VAL A 1 108 ? -20.827 6.374 17.083 1.00 91.50 108 VAL A C 1
ATOM 837 O O . VA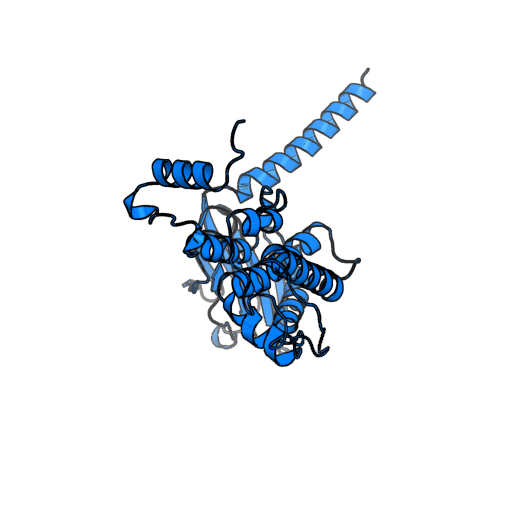L A 1 108 ? -21.394 5.583 17.839 1.00 91.50 108 VAL A O 1
ATOM 840 N N . ALA A 1 109 ? -21.132 7.666 17.043 1.00 88.06 109 ALA A N 1
ATOM 841 C CA . ALA A 1 109 ? -22.294 8.215 17.724 1.00 88.06 109 ALA A CA 1
ATOM 842 C C . ALA A 1 109 ? -23.443 8.317 16.720 1.00 88.06 109 ALA A C 1
ATOM 844 O O . ALA A 1 109 ? -23.388 9.125 15.791 1.00 88.06 109 ALA A O 1
ATOM 845 N N . MET A 1 110 ? -24.445 7.462 16.910 1.00 77.88 110 MET A N 1
ATOM 846 C CA . MET A 1 110 ? -25.642 7.380 16.077 1.00 77.88 110 MET A CA 1
ATOM 847 C C . MET A 1 110 ? -26.740 8.228 16.716 1.00 77.88 110 MET A C 1
ATOM 849 O O . MET A 1 110 ? -27.012 8.093 17.912 1.00 77.88 110 MET A O 1
ATOM 853 N N . SER A 1 111 ? -27.373 9.094 15.934 1.00 70.44 111 SER A N 1
ATOM 854 C CA . SER A 1 111 ? -28.568 9.825 16.345 1.00 70.44 111 SER A CA 1
ATOM 855 C C . SER A 1 111 ? -29.835 9.168 15.791 1.00 70.44 111 SER A C 1
ATOM 857 O O . SER A 1 111 ? -29.808 8.436 14.803 1.00 70.44 111 SER A O 1
ATOM 859 N N . ASN A 1 112 ? -30.967 9.416 16.456 1.00 65.38 112 ASN A N 1
ATOM 860 C CA . ASN A 1 112 ? -32.266 8.812 16.120 1.00 65.38 112 ASN A CA 1
ATOM 861 C C . ASN A 1 112 ? -32.800 9.218 14.731 1.00 65.38 112 ASN A C 1
ATOM 863 O O . ASN A 1 112 ? -33.769 8.639 14.255 1.00 65.38 112 ASN A O 1
ATOM 867 N N . ASP A 1 113 ? -32.195 10.222 14.098 1.00 65.88 113 ASP A N 1
ATOM 868 C CA . ASP A 1 113 ? -32.496 10.712 12.749 1.00 65.88 113 ASP A CA 1
ATOM 869 C C . ASP A 1 113 ? -31.728 9.955 11.644 1.00 65.88 113 ASP A C 1
ATOM 871 O O . ASP A 1 113 ? -31.824 10.316 10.474 1.00 65.88 113 ASP A O 1
ATOM 875 N N . GLY A 1 114 ? -30.959 8.919 12.002 1.00 63.53 114 GLY A N 1
ATOM 876 C CA . GLY A 1 114 ? -30.147 8.137 11.066 1.00 63.53 114 GLY A CA 1
ATOM 877 C C . GLY A 1 114 ? -28.798 8.775 10.725 1.00 63.53 114 GLY A C 1
ATOM 878 O O . GLY A 1 114 ? -28.027 8.192 9.962 1.00 63.53 114 GLY A O 1
ATOM 879 N N . ASN A 1 115 ? -28.471 9.940 11.297 1.00 67.62 115 ASN A N 1
ATOM 880 C CA . ASN A 1 115 ? -27.145 10.525 11.147 1.00 67.62 115 ASN A CA 1
ATOM 881 C C . ASN A 1 115 ? -26.133 9.811 12.055 1.00 67.62 115 ASN A C 1
ATOM 883 O O . ASN A 1 115 ? -26.391 9.499 13.218 1.00 67.62 115 ASN A O 1
ATOM 887 N N . SER A 1 116 ? -24.938 9.568 11.520 1.00 76.81 116 SER A N 1
ATOM 888 C CA . SER A 1 116 ? -23.824 8.988 12.267 1.00 76.81 116 SER A CA 1
ATOM 889 C C . SER A 1 116 ? -22.660 9.964 12.294 1.00 76.81 116 SER A C 1
ATOM 891 O O . SER A 1 116 ? -22.192 10.407 11.243 1.00 76.81 116 SER A O 1
ATOM 893 N N . SER A 1 117 ? -22.155 10.267 13.485 1.00 87.88 117 SER A N 1
ATOM 894 C CA . SER A 1 117 ? -20.906 11.006 13.649 1.00 87.88 117 SER A CA 1
ATOM 895 C C . SER A 1 117 ? -19.780 10.055 14.034 1.00 87.88 117 SER A C 1
ATOM 897 O O . SER A 1 117 ? -19.939 9.167 14.875 1.00 87.88 117 SER A O 1
ATOM 899 N N . LEU A 1 118 ? -18.631 10.236 13.387 1.00 92.56 118 LEU A N 1
ATOM 900 C CA . LEU A 1 118 ? -17.455 9.401 13.574 1.00 92.56 118 LEU A CA 1
ATOM 901 C C . LEU A 1 118 ? -16.375 10.196 14.299 1.00 92.56 118 LEU A C 1
ATOM 903 O O . LEU A 1 118 ? -15.970 11.270 13.857 1.00 92.56 118 LEU A O 1
ATOM 907 N N . HIS A 1 119 ? -15.884 9.651 15.406 1.00 95.00 119 HIS A N 1
ATOM 908 C CA . HIS A 1 119 ? -14.792 10.240 16.165 1.00 95.00 119 HIS A CA 1
ATOM 909 C C . HIS A 1 119 ? -13.680 9.219 16.370 1.00 95.00 119 HIS A C 1
ATOM 911 O O . HIS A 1 119 ? -13.828 8.272 17.142 1.00 95.00 119 HIS A O 1
ATOM 917 N N . TYR A 1 120 ? -12.557 9.419 15.686 1.00 96.69 120 TYR A N 1
ATOM 918 C CA . TYR A 1 120 ? -11.377 8.579 15.843 1.00 96.69 120 TYR A CA 1
ATOM 919 C C . TYR A 1 120 ? -10.373 9.200 16.814 1.00 96.69 120 TYR A C 1
ATOM 921 O O . TYR A 1 120 ? -9.945 10.347 16.653 1.00 96.69 120 TYR A O 1
ATOM 929 N N . GLN A 1 121 ? -9.959 8.392 17.785 1.00 96.38 121 GLN A N 1
ATOM 930 C CA . GLN A 1 121 ? -8.867 8.665 18.703 1.00 96.38 121 GLN A CA 1
ATOM 931 C C . GLN A 1 121 ? -7.800 7.586 18.520 1.00 96.38 121 GLN A C 1
ATOM 933 O O . GLN A 1 121 ? -8.007 6.424 18.867 1.00 96.38 121 GLN A O 1
ATOM 938 N N . GLY A 1 122 ? -6.649 7.967 17.978 1.00 91.88 122 GLY A N 1
ATOM 939 C CA . GLY A 1 122 ? -5.551 7.042 17.744 1.00 91.88 122 GLY A CA 1
ATOM 940 C C . GLY A 1 122 ? -4.398 7.681 16.972 1.00 91.88 122 GLY A C 1
ATOM 941 O O . GLY A 1 122 ? -4.449 8.878 16.657 1.00 91.88 122 GLY A O 1
ATOM 942 N N . PRO A 1 123 ? -3.353 6.894 16.670 1.00 87.75 123 PRO A N 1
ATOM 943 C CA . PRO A 1 123 ? -2.214 7.361 15.894 1.00 87.75 123 PRO A CA 1
ATOM 944 C C . PRO A 1 123 ? -2.641 7.790 14.488 1.00 87.75 123 PRO A C 1
ATOM 946 O O . PRO A 1 123 ? -3.630 7.298 13.940 1.00 87.75 123 PRO A O 1
ATOM 949 N N . PHE A 1 124 ? -1.887 8.740 13.924 1.00 88.31 124 PHE A N 1
ATOM 950 C CA . PHE A 1 124 ? -2.067 9.256 12.564 1.00 88.31 124 PHE A CA 1
ATOM 951 C C . PHE A 1 124 ? -3.513 9.649 12.228 1.00 88.31 124 PHE A C 1
ATOM 953 O O . PHE A 1 124 ? -3.996 9.390 11.128 1.00 88.31 124 PHE A O 1
ATOM 960 N N . LYS A 1 125 ? -4.193 10.335 13.158 1.00 92.19 125 LYS A N 1
ATOM 961 C CA . LYS A 1 125 ? -5.574 10.823 12.985 1.00 92.19 125 LYS A CA 1
ATOM 962 C C . LYS A 1 125 ? -5.805 11.543 11.650 1.00 92.19 125 LYS A C 1
ATOM 964 O O . LYS A 1 125 ? -6.862 11.393 11.057 1.00 92.19 125 LYS A O 1
ATOM 969 N N . GLN A 1 126 ? -4.799 12.248 11.131 1.00 90.94 126 GLN A N 1
ATOM 970 C CA . GLN A 1 126 ? -4.868 12.900 9.822 1.00 90.94 126 GLN A CA 1
ATOM 971 C C . GLN A 1 126 ? -5.156 11.946 8.646 1.00 90.94 126 GLN A C 1
ATOM 973 O O . GLN A 1 126 ? -5.770 12.384 7.681 1.00 90.94 126 GLN A O 1
ATOM 978 N N . VAL A 1 127 ? -4.753 10.669 8.704 1.00 91.88 127 VAL A N 1
ATOM 979 C CA . VAL A 1 127 ? -5.116 9.662 7.685 1.00 91.88 127 VAL A CA 1
ATOM 980 C C . VAL A 1 127 ? -6.618 9.404 7.743 1.00 91.88 127 VAL A C 1
ATOM 982 O O . VAL A 1 127 ? -7.302 9.547 6.733 1.00 91.88 127 VAL A O 1
ATOM 985 N N . PHE A 1 128 ? -7.139 9.147 8.946 1.00 95.19 128 PHE A N 1
ATOM 986 C CA . PHE A 1 128 ? -8.570 8.959 9.177 1.00 95.19 128 PHE A CA 1
ATOM 987 C C . PHE A 1 128 ? -9.394 10.180 8.758 1.00 95.19 128 PHE A C 1
ATOM 989 O O . PHE A 1 128 ? -10.347 10.046 7.990 1.00 95.19 128 PHE A O 1
ATOM 996 N N . ASP A 1 129 ? -8.984 11.380 9.174 1.00 94.12 129 ASP A N 1
ATOM 997 C CA . ASP A 1 129 ? -9.659 12.639 8.837 1.00 94.12 129 ASP A CA 1
ATOM 998 C C . ASP A 1 129 ? -9.702 12.899 7.321 1.00 94.12 129 ASP A C 1
ATOM 1000 O O . ASP A 1 129 ? -10.518 13.685 6.842 1.00 94.12 129 ASP A O 1
ATOM 1004 N N . ASN A 1 130 ? -8.834 12.237 6.549 1.00 93.44 130 ASN A N 1
ATOM 1005 C CA . ASN A 1 130 ? -8.766 12.347 5.096 1.00 93.44 130 ASN A CA 1
ATOM 1006 C C . ASN A 1 130 ? -9.153 11.037 4.379 1.00 93.44 130 ASN A C 1
ATOM 1008 O O . ASN A 1 130 ? -8.850 10.888 3.195 1.00 93.44 130 ASN A O 1
ATOM 1012 N N . SER A 1 131 ? -9.883 10.124 5.035 1.00 94.31 131 SER A N 1
ATOM 1013 C CA . SER A 1 131 ? -10.310 8.843 4.438 1.00 94.31 131 SER A CA 1
ATOM 1014 C C . SER A 1 131 ? -11.049 9.029 3.108 1.00 94.31 131 SER A C 1
ATOM 1016 O O . SER A 1 131 ? -10.720 8.381 2.119 1.00 94.31 131 SER A O 1
ATOM 1018 N N . ALA A 1 132 ? -11.969 9.997 3.026 1.00 92.44 132 ALA A N 1
ATOM 1019 C CA . ALA A 1 132 ? -12.692 10.301 1.788 1.00 92.44 132 ALA A CA 1
ATOM 1020 C C . ALA A 1 132 ? -11.777 10.808 0.655 1.00 92.44 132 ALA A C 1
ATOM 1022 O O . ALA A 1 132 ? -12.043 10.568 -0.523 1.00 92.44 132 ALA A O 1
ATOM 1023 N N . LYS A 1 133 ? -10.684 11.515 0.982 1.00 91.25 133 LYS A N 1
ATOM 1024 C CA . LYS A 1 133 ? -9.689 11.916 -0.027 1.00 91.25 133 LYS A CA 1
ATOM 1025 C C . LYS A 1 133 ? -8.889 10.713 -0.504 1.00 91.25 133 LYS A C 1
ATOM 1027 O O . LYS A 1 133 ? -8.632 10.611 -1.697 1.00 91.25 133 LYS A O 1
ATOM 1032 N N . GLN A 1 134 ? -8.542 9.802 0.402 1.00 91.06 134 GLN A N 1
ATOM 1033 C CA . GLN A 1 134 ? -7.871 8.559 0.044 1.00 91.06 134 GLN A CA 1
ATOM 1034 C C . GLN A 1 134 ? -8.752 7.679 -0.852 1.00 91.06 134 GLN A C 1
ATOM 1036 O O . GLN A 1 134 ? -8.256 7.159 -1.843 1.00 91.06 134 GLN A O 1
ATOM 1041 N N . GLU A 1 135 ? -10.056 7.572 -0.587 1.00 91.94 135 GLU A N 1
ATOM 1042 C CA . GLU A 1 135 ? -10.983 6.870 -1.486 1.00 91.94 135 GLU A CA 1
ATOM 1043 C C . GLU A 1 135 ? -10.980 7.494 -2.889 1.00 91.94 135 GLU A C 1
ATOM 1045 O O . GLU A 1 135 ? -10.799 6.791 -3.880 1.00 91.94 135 GLU A O 1
ATOM 1050 N N . LYS A 1 136 ? -11.099 8.826 -2.985 1.00 90.75 136 LYS A N 1
ATOM 1051 C CA . LYS A 1 136 ? -11.029 9.542 -4.271 1.00 90.75 136 LYS A CA 1
ATOM 1052 C C . LYS A 1 136 ? -9.696 9.332 -4.986 1.00 90.75 136 LYS A C 1
ATOM 1054 O O . LYS A 1 136 ? -9.693 9.164 -6.201 1.00 90.75 136 LYS A O 1
ATOM 1059 N N . LEU A 1 137 ? -8.586 9.328 -4.246 1.00 90.19 137 LEU A N 1
ATOM 1060 C CA . LEU A 1 137 ? -7.257 9.027 -4.771 1.00 90.19 137 LEU A CA 1
ATOM 1061 C C . LEU A 1 137 ? -7.230 7.622 -5.383 1.00 90.19 137 LEU A C 1
ATOM 1063 O O . LEU A 1 137 ? -6.875 7.488 -6.550 1.00 90.19 137 LEU A O 1
ATOM 1067 N N . LEU A 1 138 ? -7.661 6.602 -4.632 1.00 89.06 138 LEU A N 1
ATOM 1068 C CA . LEU A 1 138 ? -7.702 5.209 -5.089 1.00 89.06 138 LEU A CA 1
ATOM 1069 C C . LEU A 1 138 ? -8.580 5.049 -6.336 1.00 89.06 138 LEU A C 1
ATOM 1071 O O . LEU A 1 138 ? -8.150 4.451 -7.317 1.00 89.06 138 LEU A O 1
ATOM 1075 N N . MET A 1 139 ? -9.772 5.647 -6.352 1.00 88.75 139 MET A N 1
ATOM 1076 C CA . MET A 1 139 ? -10.645 5.633 -7.535 1.00 88.75 139 MET A CA 1
ATOM 1077 C C . MET A 1 139 ? -10.019 6.376 -8.725 1.00 88.75 139 MET A C 1
ATOM 1079 O O . MET A 1 139 ? -10.156 5.956 -9.878 1.00 88.75 139 MET A O 1
ATOM 1083 N N . GLY A 1 140 ? -9.287 7.459 -8.453 1.00 86.88 140 GLY A N 1
ATOM 1084 C CA . GLY A 1 140 ? -8.515 8.206 -9.440 1.00 86.88 140 GLY A CA 1
ATOM 1085 C C . GLY A 1 140 ? -7.397 7.381 -10.078 1.00 86.88 140 GLY A C 1
ATOM 1086 O O . GLY A 1 140 ? -7.163 7.529 -11.274 1.00 86.88 140 GLY A O 1
ATOM 1087 N N . LEU A 1 141 ? -6.762 6.469 -9.331 1.00 87.00 141 LEU A N 1
ATOM 1088 C CA . LEU A 1 141 ? -5.727 5.567 -9.857 1.00 87.00 141 LEU A CA 1
ATOM 1089 C C . LEU A 1 141 ? -6.272 4.611 -10.926 1.00 87.00 141 LEU A C 1
ATOM 1091 O O . LEU A 1 141 ? -5.605 4.391 -11.935 1.00 87.00 141 LEU A O 1
ATOM 1095 N N . PHE A 1 142 ? -7.488 4.089 -10.738 1.00 83.00 142 PHE A N 1
ATOM 1096 C CA . PHE A 1 142 ? -8.161 3.236 -11.729 1.00 83.00 142 PHE A CA 1
ATOM 1097 C C . PHE A 1 142 ? -8.725 4.028 -12.913 1.00 83.00 142 PHE A C 1
ATOM 1099 O O . PHE A 1 142 ? -8.811 3.509 -14.023 1.00 83.00 142 PHE A O 1
ATOM 1106 N N . SER A 1 143 ? -9.111 5.285 -12.682 1.00 77.44 143 SER A N 1
ATOM 1107 C CA . SER A 1 143 ? -9.707 6.153 -13.705 1.00 77.44 143 SER A CA 1
ATOM 1108 C C . SER A 1 143 ? -8.672 6.898 -14.547 1.00 77.44 143 SER A C 1
ATOM 1110 O O . SER A 1 143 ? -9.026 7.469 -15.582 1.00 77.44 143 SER A O 1
ATOM 1112 N N . TYR A 1 144 ? -7.409 6.949 -14.106 1.00 69.06 144 TYR A N 1
ATOM 1113 C CA . TYR A 1 144 ? -6.368 7.670 -14.824 1.00 69.06 144 TYR A CA 1
ATOM 1114 C C . TYR A 1 144 ? -6.181 7.031 -16.202 1.00 69.06 144 TYR A C 1
ATOM 1116 O O . TYR A 1 144 ? -5.833 5.850 -16.288 1.00 69.06 144 TYR A O 1
ATOM 1124 N N . PRO A 1 145 ? -6.437 7.777 -17.289 1.00 58.97 145 PRO A N 1
ATOM 1125 C CA . PRO A 1 145 ? -6.461 7.191 -18.613 1.00 58.97 145 PRO A CA 1
ATOM 1126 C C . PRO A 1 145 ? -5.089 6.601 -18.944 1.00 58.97 145 PRO A C 1
ATOM 1128 O O . PRO A 1 145 ? -4.073 7.288 -18.825 1.00 58.97 145 PRO A O 1
ATOM 1131 N N . ALA A 1 146 ? -5.071 5.346 -19.409 1.00 56.62 146 ALA A N 1
ATOM 1132 C CA . ALA A 1 146 ? -3.963 4.847 -20.221 1.00 56.62 146 ALA A CA 1
ATOM 1133 C C . ALA A 1 146 ? -3.710 5.864 -21.343 1.00 56.62 146 ALA A C 1
ATOM 1135 O O . ALA A 1 146 ? -4.688 6.425 -21.848 1.00 56.62 146 ALA A O 1
ATOM 1136 N N . ASP A 1 147 ? -2.446 6.159 -21.669 1.00 55.53 147 ASP A N 1
ATOM 1137 C CA . ASP A 1 147 ? -2.073 7.303 -22.511 1.00 55.53 147 ASP A CA 1
ATOM 1138 C C . ASP A 1 147 ? -3.006 7.468 -23.704 1.00 55.53 147 ASP A C 1
ATOM 1140 O O . ASP A 1 147 ? -2.965 6.721 -24.678 1.00 55.53 147 ASP A O 1
ATOM 1144 N N . LYS A 1 148 ? -3.873 8.478 -23.625 1.00 52.53 148 LYS A N 1
ATOM 1145 C CA . LYS A 1 148 ? -4.751 8.843 -24.741 1.00 52.53 148 LYS A CA 1
ATOM 1146 C C . LYS A 1 148 ? -3.981 9.545 -25.853 1.00 52.53 148 LYS A C 1
ATOM 1148 O O . LYS A 1 148 ? -4.512 9.741 -26.942 1.00 52.53 148 LYS A O 1
ATOM 1153 N N . LYS A 1 149 ? -2.743 9.953 -25.579 1.00 56.72 149 LYS A N 1
ATOM 1154 C CA . LYS A 1 149 ? -1.827 10.460 -26.586 1.00 56.72 149 LYS A CA 1
ATOM 1155 C C . LYS A 1 149 ? -1.074 9.257 -27.135 1.00 56.72 149 LYS A C 1
ATOM 1157 O O . LYS A 1 149 ? -0.386 8.582 -26.379 1.00 56.72 149 LYS A O 1
ATOM 1162 N N . ASN A 1 150 ? -1.179 9.020 -28.440 1.00 52.97 150 ASN A N 1
ATOM 1163 C CA . ASN A 1 150 ? -0.225 8.197 -29.183 1.00 52.97 150 ASN A CA 1
ATOM 1164 C C . ASN A 1 150 ? 1.147 8.892 -29.129 1.00 52.97 150 ASN A C 1
ATOM 1166 O O . ASN A 1 150 ? 1.590 9.496 -30.107 1.00 52.97 150 ASN A O 1
ATOM 1170 N N . GLU A 1 151 ? 1.770 8.911 -27.953 1.00 62.53 151 GLU A N 1
ATOM 1171 C CA . GLU A 1 151 ? 3.104 9.445 -27.748 1.00 62.53 151 GLU A CA 1
ATOM 1172 C C . GLU A 1 151 ? 4.066 8.541 -28.504 1.00 62.53 151 GLU A C 1
ATOM 1174 O O . GLU A 1 151 ? 4.334 7.409 -28.116 1.00 62.53 151 GLU A O 1
ATOM 1179 N N . LYS A 1 152 ? 4.549 9.043 -29.642 1.00 67.25 152 LYS A N 1
ATOM 1180 C CA . LYS A 1 152 ? 5.554 8.378 -30.468 1.00 67.25 152 LYS A CA 1
ATOM 1181 C C . LYS A 1 152 ? 6.931 8.560 -29.836 1.00 67.25 152 LYS A C 1
ATOM 1183 O O . LYS A 1 152 ? 7.778 9.256 -30.391 1.00 67.25 152 LYS A O 1
ATOM 1188 N N . ILE A 1 153 ? 7.128 8.000 -28.646 1.00 71.19 153 ILE A N 1
ATOM 1189 C CA . ILE A 1 153 ? 8.404 8.061 -27.933 1.00 71.19 153 ILE A CA 1
ATOM 1190 C C . ILE A 1 153 ? 9.134 6.733 -28.163 1.00 71.19 153 ILE A C 1
ATOM 1192 O O . ILE A 1 153 ? 8.737 5.719 -27.597 1.00 71.19 153 ILE A O 1
ATOM 1196 N N . PRO A 1 154 ? 10.188 6.697 -28.998 1.00 70.62 154 PRO A N 1
ATOM 1197 C CA . PRO A 1 154 ? 11.003 5.500 -29.140 1.00 70.62 154 PRO A CA 1
ATOM 1198 C C . PRO A 1 154 ? 11.862 5.291 -27.890 1.00 70.62 154 PRO A C 1
ATOM 1200 O O . PRO A 1 154 ? 12.699 6.132 -27.561 1.00 70.62 154 PRO A O 1
ATOM 1203 N N . PHE A 1 155 ? 11.696 4.147 -27.226 1.00 78.25 155 PHE A N 1
ATOM 1204 C CA . PHE A 1 155 ? 12.580 3.723 -26.139 1.00 78.25 155 PHE A CA 1
ATOM 1205 C C . PHE A 1 155 ? 13.788 2.991 -26.719 1.00 78.25 155 PHE A C 1
ATOM 1207 O O . PHE A 1 155 ? 13.661 1.882 -27.236 1.00 78.25 155 PHE A O 1
ATOM 1214 N N . LYS A 1 156 ? 14.971 3.608 -26.647 1.00 76.25 156 LYS A N 1
ATOM 1215 C CA . LYS A 1 156 ? 16.219 3.012 -27.151 1.00 76.25 156 LYS A CA 1
ATOM 1216 C C . LYS A 1 156 ? 16.823 2.044 -26.137 1.00 76.25 156 LYS A C 1
ATOM 1218 O O . LYS A 1 156 ? 17.606 1.173 -26.508 1.00 76.25 156 LYS A O 1
ATOM 1223 N N . SER A 1 157 ? 16.460 2.196 -24.865 1.00 82.62 157 SER A N 1
ATOM 1224 C CA . SER A 1 157 ? 16.914 1.357 -23.763 1.00 82.62 157 SER A CA 1
ATOM 1225 C C . SER A 1 157 ? 15.784 1.040 -22.779 1.00 82.62 157 SER A C 1
ATOM 1227 O O . SER A 1 157 ? 14.753 1.716 -22.739 1.00 82.62 157 SER A O 1
ATOM 1229 N N . ALA A 1 158 ? 15.992 0.023 -21.938 1.00 85.25 158 ALA A N 1
ATOM 1230 C CA . ALA A 1 158 ? 15.099 -0.252 -20.815 1.00 85.25 158 ALA A CA 1
ATOM 1231 C C . ALA A 1 158 ? 15.068 0.912 -19.804 1.00 85.25 158 ALA A C 1
ATOM 1233 O O . ALA A 1 158 ? 14.034 1.155 -19.182 1.00 85.25 158 ALA A O 1
ATOM 1234 N N . ASN A 1 159 ? 16.172 1.659 -19.694 1.00 86.12 159 ASN A N 1
ATOM 1235 C CA . ASN A 1 159 ? 16.287 2.819 -18.812 1.00 86.12 159 ASN A CA 1
ATOM 1236 C C . ASN A 1 159 ? 15.440 4.002 -19.307 1.00 86.12 159 ASN A C 1
ATOM 1238 O O . ASN A 1 159 ? 14.797 4.680 -18.510 1.00 86.12 159 ASN A O 1
ATOM 1242 N N . ASP A 1 160 ? 15.354 4.205 -20.623 1.00 83.94 160 ASP A N 1
ATOM 1243 C CA . ASP A 1 160 ? 14.492 5.241 -21.207 1.00 83.94 160 ASP A CA 1
ATOM 1244 C C . ASP A 1 160 ? 13.024 4.979 -20.847 1.00 83.94 160 ASP A C 1
ATOM 1246 O O . ASP A 1 160 ? 12.281 5.892 -20.483 1.00 83.94 160 ASP A O 1
ATOM 1250 N N . PHE A 1 161 ? 12.613 3.708 -20.914 1.00 83.50 161 PHE A N 1
ATOM 1251 C CA . PHE A 1 161 ? 11.257 3.292 -20.578 1.00 83.50 161 PHE A CA 1
ATOM 1252 C C . PHE A 1 161 ? 10.940 3.496 -19.095 1.00 83.50 161 PHE A C 1
ATOM 1254 O O . PHE A 1 161 ? 9.894 4.059 -18.774 1.00 83.50 161 PHE A O 1
ATOM 1261 N N . ILE A 1 162 ? 11.822 3.075 -18.181 1.00 85.88 162 ILE A N 1
ATOM 1262 C CA . ILE A 1 162 ? 11.558 3.239 -16.744 1.00 85.88 162 ILE A CA 1
ATOM 1263 C C . ILE A 1 162 ? 11.529 4.714 -16.336 1.00 85.88 162 ILE A C 1
ATOM 1265 O O . ILE A 1 162 ? 10.624 5.109 -15.607 1.00 85.88 162 ILE A O 1
ATOM 1269 N N . ILE A 1 163 ? 12.433 5.551 -16.861 1.00 87.00 163 ILE A N 1
ATOM 1270 C CA . ILE A 1 163 ? 12.424 7.002 -16.613 1.00 87.00 163 ILE A CA 1
ATOM 1271 C C . ILE A 1 163 ? 11.097 7.608 -17.074 1.00 87.00 163 ILE A C 1
ATOM 1273 O O . ILE A 1 163 ? 10.476 8.381 -16.347 1.00 87.00 163 ILE A O 1
ATOM 1277 N N . TYR A 1 164 ? 10.623 7.218 -18.258 1.00 85.31 164 TYR A N 1
ATOM 1278 C CA . TYR A 1 164 ? 9.333 7.663 -18.772 1.00 85.31 164 TYR A CA 1
ATOM 1279 C C . TYR A 1 164 ? 8.160 7.238 -17.875 1.00 85.31 164 TYR A C 1
ATOM 1281 O O . TYR A 1 164 ? 7.296 8.058 -17.555 1.00 85.31 164 TYR A O 1
ATOM 1289 N N . GLN A 1 165 ? 8.136 5.984 -17.414 1.00 85.62 165 GLN A N 1
ATOM 1290 C CA . GLN A 1 165 ? 7.091 5.508 -16.505 1.00 85.62 165 GLN A CA 1
ATOM 1291 C C . GLN A 1 165 ? 7.134 6.222 -15.151 1.00 85.62 165 GLN A C 1
ATOM 1293 O O . GLN A 1 165 ? 6.089 6.627 -14.644 1.00 85.62 165 GLN A O 1
ATOM 1298 N N . LEU A 1 166 ? 8.321 6.441 -14.581 1.00 87.19 166 LEU A N 1
ATOM 1299 C CA . LEU A 1 166 ? 8.485 7.193 -13.336 1.00 87.19 166 LEU A CA 1
ATOM 1300 C C . LEU A 1 166 ? 8.055 8.657 -13.496 1.00 87.19 166 LEU A C 1
ATOM 1302 O O . LEU A 1 166 ? 7.385 9.190 -12.614 1.00 87.19 166 LEU A O 1
ATOM 1306 N N . GLY A 1 167 ? 8.325 9.277 -14.648 1.00 87.06 167 GLY A N 1
ATOM 1307 C CA . GLY A 1 167 ? 7.813 10.609 -14.978 1.00 87.06 167 GLY A CA 1
ATOM 1308 C C . GLY A 1 167 ? 6.282 10.673 -14.974 1.00 87.06 167 GLY A C 1
ATOM 1309 O O . GLY A 1 167 ? 5.699 11.625 -14.455 1.00 87.06 167 GLY A O 1
ATOM 1310 N N . LYS A 1 168 ? 5.602 9.626 -15.460 1.00 84.88 168 LYS A N 1
ATOM 1311 C CA . LYS A 1 168 ? 4.134 9.523 -15.363 1.00 84.88 168 LYS A CA 1
ATOM 1312 C C . LYS A 1 168 ? 3.640 9.332 -13.941 1.00 84.88 168 LYS A C 1
ATOM 1314 O O . LYS A 1 168 ? 2.592 9.871 -13.593 1.00 84.88 168 LYS A O 1
ATOM 1319 N N . VAL A 1 169 ? 4.357 8.558 -13.127 1.00 87.44 169 VAL A N 1
ATOM 1320 C CA . VAL A 1 169 ? 4.044 8.412 -11.698 1.00 87.44 169 VAL A CA 1
ATOM 1321 C C . VAL A 1 169 ? 4.160 9.763 -11.000 1.00 87.44 169 VAL A C 1
ATOM 1323 O O . VAL A 1 169 ? 3.272 10.124 -10.230 1.00 87.44 169 VAL A O 1
ATOM 1326 N N . GLU A 1 170 ? 5.185 10.551 -11.322 1.00 87.38 170 GLU A N 1
ATOM 1327 C CA . GLU A 1 170 ? 5.354 11.903 -10.794 1.00 87.38 170 GLU A CA 1
ATOM 1328 C C . GLU A 1 170 ? 4.229 12.845 -11.258 1.00 87.38 170 GLU A C 1
ATOM 1330 O O . GLU A 1 170 ? 3.645 13.562 -10.444 1.00 87.38 170 GLU A O 1
ATOM 1335 N N . GLU A 1 171 ? 3.868 12.824 -12.544 1.00 86.88 171 GLU A N 1
ATOM 1336 C CA . GLU A 1 171 ? 2.754 13.617 -13.079 1.00 86.88 171 GLU A CA 1
ATOM 1337 C C . GLU A 1 171 ? 1.420 13.240 -12.414 1.00 86.88 171 GLU A C 1
ATOM 1339 O O . GLU A 1 171 ? 0.644 14.112 -12.015 1.00 86.88 171 GLU A O 1
ATOM 1344 N N . MET A 1 172 ? 1.161 11.941 -12.254 1.00 86.69 172 MET A N 1
ATOM 1345 C CA . MET A 1 172 ? -0.026 11.423 -11.576 1.00 86.69 172 MET A CA 1
ATOM 1346 C C . MET A 1 172 ? -0.063 11.865 -10.112 1.00 86.69 172 MET A C 1
ATOM 1348 O O . MET A 1 172 ? -1.083 12.377 -9.655 1.00 86.69 172 MET A O 1
ATOM 1352 N N . THR A 1 173 ? 1.057 11.726 -9.403 1.00 87.44 173 THR A N 1
ATOM 1353 C CA . THR A 1 173 ? 1.226 12.176 -8.016 1.00 87.44 173 THR A CA 1
ATOM 1354 C C . THR A 1 173 ? 0.892 13.663 -7.889 1.00 87.44 173 THR A C 1
ATOM 1356 O O . THR A 1 173 ? 0.059 14.030 -7.064 1.00 87.44 173 THR A O 1
ATOM 1359 N N . LYS A 1 174 ? 1.443 14.517 -8.764 1.00 87.06 174 LYS A N 1
ATOM 1360 C CA . LYS A 1 174 ? 1.166 15.967 -8.777 1.00 87.06 174 LYS A CA 1
ATOM 1361 C C . LYS A 1 174 ? -0.304 16.298 -9.047 1.00 87.06 174 LYS A C 1
ATOM 1363 O O . LYS A 1 174 ? -0.836 17.236 -8.464 1.00 87.06 174 LYS A O 1
ATOM 1368 N N . LYS A 1 175 ? -0.970 15.552 -9.933 1.00 86.69 175 LYS A N 1
ATOM 1369 C CA . LYS A 1 175 ? -2.387 15.781 -10.271 1.00 86.69 175 LYS A CA 1
ATOM 1370 C C . LYS A 1 175 ? -3.338 15.334 -9.167 1.00 86.69 175 LYS A C 1
ATOM 1372 O O . LYS A 1 175 ? -4.338 16.002 -8.919 1.00 86.69 175 LYS A O 1
ATOM 1377 N N . LEU A 1 176 ? -3.063 14.186 -8.552 1.00 85.88 176 LEU A N 1
ATOM 1378 C CA . LEU A 1 176 ? -3.952 13.586 -7.560 1.00 85.88 176 LEU A CA 1
ATOM 1379 C C . LEU A 1 176 ? -3.728 14.144 -6.148 1.00 85.88 176 LEU A C 1
ATOM 1381 O O . LEU A 1 176 ? -4.637 14.073 -5.320 1.00 85.88 176 LEU A O 1
ATOM 1385 N N . ILE A 1 177 ? -2.549 14.709 -5.870 1.00 87.00 177 ILE A N 1
ATOM 1386 C CA . ILE A 1 177 ? -2.177 15.234 -4.555 1.00 87.00 177 ILE A CA 1
ATOM 1387 C C . ILE A 1 177 ? -1.950 16.752 -4.655 1.00 87.00 177 ILE A C 1
ATOM 1389 O O . ILE A 1 177 ? -0.889 17.186 -5.101 1.00 87.00 177 ILE A O 1
ATOM 1393 N N . PRO A 1 178 ? -2.918 17.587 -4.232 1.00 79.19 178 PRO A N 1
ATOM 1394 C CA . PRO A 1 178 ? -2.802 19.038 -4.343 1.00 79.19 178 PRO A CA 1
ATOM 1395 C C . PRO A 1 178 ? -1.744 19.612 -3.393 1.00 79.19 178 PRO A C 1
ATOM 1397 O O . PRO A 1 178 ? -1.498 19.068 -2.311 1.00 79.19 178 PRO A O 1
ATOM 1400 N N . ASP A 1 179 ? -1.199 20.782 -3.738 1.00 77.62 179 ASP A N 1
ATOM 1401 C CA . ASP A 1 179 ? -0.149 21.453 -2.959 1.00 77.62 179 ASP A CA 1
ATOM 1402 C C . ASP A 1 179 ? -0.569 21.895 -1.550 1.00 77.62 179 ASP A C 1
ATOM 1404 O O . ASP A 1 179 ? 0.278 22.131 -0.691 1.00 77.62 179 ASP A O 1
ATOM 1408 N N . SER A 1 180 ? -1.867 21.963 -1.271 1.00 76.06 180 SER A N 1
ATOM 1409 C CA . SER A 1 180 ? -2.398 22.237 0.068 1.00 76.06 180 SER A CA 1
ATOM 1410 C C . SER A 1 180 ? -2.356 21.025 1.013 1.00 76.06 180 SER A C 1
ATOM 1412 O O . SER A 1 180 ? -2.718 21.141 2.184 1.00 76.06 180 SER A O 1
ATOM 1414 N N . THR A 1 181 ? -1.924 19.854 0.537 1.00 82.62 181 THR A N 1
ATOM 1415 C CA . THR A 1 181 ? -1.797 18.634 1.347 1.00 82.62 181 THR A CA 1
ATOM 1416 C C . THR A 1 181 ? -0.612 18.745 2.310 1.00 82.62 181 THR A C 1
ATOM 1418 O O . THR A 1 181 ? 0.479 19.157 1.903 1.00 82.62 181 THR A O 1
ATOM 1421 N N . SER A 1 182 ? -0.807 18.348 3.578 1.00 85.94 182 SER A N 1
ATOM 1422 C CA . SER A 1 182 ? 0.266 18.338 4.584 1.00 85.94 182 SER A CA 1
ATOM 1423 C C . SER A 1 182 ? 1.459 17.500 4.114 1.00 85.94 182 SER A C 1
ATOM 1425 O O . SER A 1 182 ? 1.278 16.530 3.380 1.00 85.94 182 SER A O 1
ATOM 1427 N N . GLY A 1 183 ? 2.678 17.844 4.546 1.00 85.38 183 GLY A N 1
ATOM 1428 C CA . GLY A 1 183 ? 3.894 17.140 4.111 1.00 85.38 183 GLY A CA 1
ATOM 1429 C C . GLY A 1 183 ? 3.832 15.628 4.352 1.00 85.38 183 GLY A C 1
ATOM 1430 O O . GLY A 1 183 ? 4.141 14.851 3.456 1.00 85.38 183 GLY A O 1
ATOM 1431 N N . PHE A 1 184 ? 3.320 15.209 5.515 1.00 85.00 184 PHE A N 1
ATOM 1432 C CA . PHE A 1 184 ? 3.092 13.792 5.809 1.00 85.00 184 PHE A CA 1
ATOM 1433 C C . PHE A 1 184 ? 2.086 13.145 4.849 1.00 85.00 184 PHE A C 1
ATOM 1435 O O . PHE A 1 184 ? 2.373 12.091 4.295 1.00 85.00 184 PHE A O 1
ATOM 1442 N N . LEU A 1 185 ? 0.903 13.748 4.660 1.00 86.81 185 LEU A N 1
ATOM 1443 C CA . LEU A 1 185 ? -0.137 13.155 3.810 1.00 86.81 185 LEU A CA 1
ATOM 1444 C C . LEU A 1 185 ? 0.303 13.115 2.348 1.00 86.81 185 LEU A C 1
ATOM 1446 O O . LEU A 1 185 ? -0.029 12.170 1.642 1.00 86.81 185 LEU A O 1
ATOM 1450 N N . ARG A 1 186 ? 1.078 14.111 1.908 1.00 87.62 186 ARG A N 1
ATOM 1451 C CA . ARG A 1 186 ? 1.663 14.138 0.570 1.00 87.62 186 ARG A CA 1
ATOM 1452 C C . ARG A 1 186 ? 2.595 12.952 0.371 1.00 87.62 186 ARG A C 1
ATOM 1454 O O . ARG A 1 186 ? 2.427 12.239 -0.612 1.00 87.62 186 ARG A O 1
ATOM 1461 N N . GLU A 1 187 ? 3.513 12.710 1.306 1.00 84.00 187 GLU A N 1
ATOM 1462 C CA . GLU A 1 187 ? 4.429 11.568 1.222 1.00 84.00 187 GLU A CA 1
ATOM 1463 C C . GLU A 1 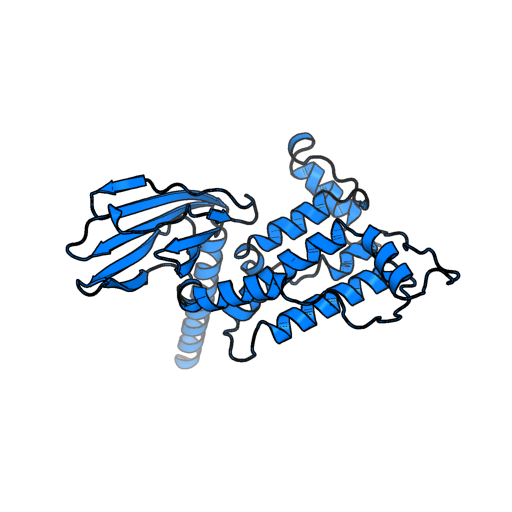187 ? 3.658 10.244 1.270 1.00 84.00 187 GLU A C 1
ATOM 1465 O O . GLU A 1 187 ? 3.807 9.405 0.387 1.00 84.00 187 GLU A O 1
ATOM 1470 N N . TYR A 1 188 ? 2.747 10.093 2.237 1.00 85.56 188 TYR A N 1
ATOM 1471 C CA . TYR A 1 188 ? 1.917 8.896 2.385 1.00 85.56 188 TYR A CA 1
ATOM 1472 C C . TYR A 1 188 ? 1.133 8.566 1.104 1.00 85.56 188 TYR A C 1
ATOM 1474 O O . TYR A 1 188 ? 1.180 7.437 0.618 1.00 85.56 188 TYR A O 1
ATOM 1482 N N . TYR A 1 189 ? 0.453 9.552 0.513 1.00 88.44 189 TYR A N 1
ATOM 1483 C CA . TYR A 1 189 ? -0.294 9.360 -0.729 1.00 88.44 189 TYR A CA 1
ATOM 1484 C C . TYR A 1 189 ? 0.611 9.153 -1.942 1.00 88.44 189 TYR A C 1
ATOM 1486 O O . TYR A 1 189 ? 0.260 8.356 -2.808 1.00 88.44 189 TYR A O 1
ATOM 1494 N N . THR A 1 190 ? 1.788 9.784 -1.985 1.00 87.06 190 THR A N 1
ATOM 1495 C CA . THR A 1 190 ? 2.791 9.519 -3.029 1.00 87.06 190 THR A CA 1
ATOM 1496 C C . THR A 1 190 ? 3.184 8.047 -3.014 1.00 87.06 190 THR A C 1
ATOM 1498 O O . THR A 1 190 ? 3.128 7.397 -4.054 1.00 87.06 190 THR A O 1
ATOM 1501 N N . LYS A 1 191 ? 3.443 7.474 -1.829 1.00 84.88 191 LYS A N 1
ATOM 1502 C CA . LYS A 1 191 ? 3.759 6.045 -1.707 1.00 84.88 191 LYS A CA 1
ATOM 1503 C C . LYS A 1 191 ? 2.624 5.137 -2.175 1.00 84.88 191 LYS A C 1
ATOM 1505 O O . LYS A 1 191 ? 2.894 4.087 -2.748 1.00 84.88 191 LYS A O 1
ATOM 1510 N N . ILE A 1 192 ? 1.361 5.511 -1.950 1.00 87.06 192 ILE A N 1
ATOM 1511 C CA . ILE A 1 192 ? 0.209 4.757 -2.480 1.00 87.06 192 ILE A CA 1
ATOM 1512 C C . ILE A 1 192 ? 0.212 4.770 -4.016 1.00 87.06 192 ILE A C 1
ATOM 1514 O O . ILE A 1 192 ? 0.041 3.719 -4.631 1.00 87.06 192 ILE A O 1
ATOM 1518 N N . VAL A 1 193 ? 0.431 5.935 -4.638 1.00 88.88 193 VAL A N 1
ATOM 1519 C CA . VAL A 1 193 ? 0.497 6.064 -6.106 1.00 88.88 193 VAL A CA 1
ATOM 1520 C C . VAL A 1 193 ? 1.660 5.238 -6.665 1.00 88.88 193 VAL A C 1
ATOM 1522 O O . VAL A 1 193 ? 1.474 4.456 -7.599 1.00 88.88 193 VAL A O 1
ATOM 1525 N N . GLU A 1 194 ? 2.847 5.374 -6.073 1.00 86.19 194 GLU A N 1
ATOM 1526 C CA . GLU A 1 194 ? 4.055 4.641 -6.458 1.00 86.19 194 GLU A CA 1
ATOM 1527 C C . GLU A 1 194 ? 3.839 3.130 -6.378 1.00 86.19 194 GLU A C 1
ATOM 1529 O O . GLU A 1 194 ? 4.034 2.433 -7.372 1.00 86.19 194 GLU A O 1
ATOM 1534 N N . GLY A 1 195 ? 3.370 2.607 -5.244 1.00 84.25 195 GLY A N 1
ATOM 1535 C CA . GLY A 1 195 ? 3.191 1.164 -5.099 1.00 84.25 195 GLY A CA 1
ATOM 1536 C C . GLY A 1 195 ? 1.989 0.585 -5.847 1.00 84.25 195 GLY A C 1
ATOM 1537 O O . GLY A 1 195 ? 1.904 -0.628 -5.989 1.00 84.25 195 GLY A O 1
ATOM 1538 N N . PHE A 1 196 ? 1.104 1.415 -6.404 1.00 85.25 196 PHE A N 1
ATOM 1539 C CA . PHE A 1 196 ? 0.135 0.966 -7.407 1.00 85.25 196 PHE A CA 1
ATOM 1540 C C . PHE A 1 196 ? 0.760 0.877 -8.809 1.00 85.25 196 PHE A C 1
ATOM 1542 O O . PHE A 1 196 ? 0.522 -0.076 -9.549 1.00 85.25 196 PHE A O 1
ATOM 1549 N N . ARG A 1 197 ? 1.565 1.874 -9.201 1.00 86.00 197 ARG A N 1
ATOM 1550 C CA . ARG A 1 197 ? 2.064 2.010 -10.580 1.00 86.00 197 ARG A CA 1
ATOM 1551 C C . ARG A 1 197 ? 3.354 1.242 -10.847 1.00 86.00 197 ARG A C 1
ATOM 1553 O O . ARG A 1 197 ? 3.466 0.623 -11.901 1.00 86.00 197 ARG A O 1
ATOM 1560 N N . ILE A 1 198 ? 4.305 1.279 -9.917 1.00 86.12 198 ILE A N 1
ATOM 1561 C CA . ILE A 1 198 ? 5.639 0.694 -10.087 1.00 86.12 198 ILE A CA 1
ATOM 1562 C C . ILE A 1 198 ? 5.593 -0.825 -10.290 1.00 86.12 198 ILE A C 1
ATOM 1564 O O . ILE A 1 198 ? 6.172 -1.304 -11.268 1.00 86.12 198 ILE A O 1
ATOM 1568 N N . PRO A 1 199 ? 4.866 -1.604 -9.464 1.00 85.19 199 PRO A N 1
ATOM 1569 C CA . PRO A 1 199 ? 4.785 -3.051 -9.662 1.00 85.19 199 PRO A CA 1
ATOM 1570 C C . PRO A 1 199 ? 4.216 -3.428 -11.032 1.00 85.19 199 PRO A C 1
ATOM 1572 O O . PRO A 1 199 ? 4.696 -4.371 -11.658 1.00 85.19 199 PRO A O 1
ATOM 1575 N N . SER A 1 200 ? 3.242 -2.660 -11.534 1.00 81.81 200 SER A N 1
ATOM 1576 C CA . SER A 1 200 ? 2.588 -2.941 -12.814 1.00 81.81 200 SER A CA 1
ATOM 1577 C C . SER A 1 200 ? 3.572 -2.955 -13.982 1.00 81.81 200 SER A C 1
ATOM 1579 O O . SER A 1 200 ? 3.493 -3.854 -14.811 1.00 81.81 200 SER A O 1
ATOM 1581 N N . PHE A 1 201 ? 4.502 -2.001 -14.067 1.00 78.69 201 PHE A N 1
ATOM 1582 C CA . PHE A 1 201 ? 5.461 -1.964 -15.179 1.00 78.69 201 PHE A CA 1
ATOM 1583 C C . PHE A 1 201 ? 6.731 -2.792 -14.925 1.00 78.69 201 PHE A C 1
ATOM 1585 O O . PHE A 1 201 ? 7.470 -3.066 -15.870 1.00 78.69 201 PHE A O 1
ATOM 1592 N N . LEU A 1 202 ? 6.993 -3.194 -13.674 1.00 80.81 202 LEU A N 1
ATOM 1593 C CA . LEU A 1 202 ? 8.028 -4.180 -13.345 1.00 80.81 202 LEU A CA 1
ATOM 1594 C C . LEU A 1 202 ? 7.617 -5.577 -13.825 1.00 80.81 202 LEU A C 1
ATOM 1596 O O . LEU A 1 202 ? 8.394 -6.252 -14.500 1.00 80.81 202 LEU A O 1
ATOM 1600 N N . LEU A 1 203 ? 6.386 -5.985 -13.502 1.00 77.94 203 LEU A N 1
ATOM 1601 C CA . LEU A 1 203 ? 5.855 -7.312 -13.819 1.00 77.94 203 LEU A CA 1
ATOM 1602 C C . LEU A 1 203 ? 5.410 -7.425 -15.282 1.00 77.94 203 LEU A C 1
ATOM 1604 O O . LEU A 1 203 ? 5.673 -8.438 -15.925 1.00 77.94 203 LEU A O 1
ATOM 1608 N N . ASN A 1 204 ? 4.820 -6.368 -15.846 1.00 74.81 204 ASN A N 1
ATOM 1609 C CA . ASN A 1 204 ? 4.325 -6.372 -17.225 1.00 74.81 204 ASN A CA 1
ATOM 1610 C C . ASN A 1 204 ? 5.294 -5.681 -18.189 1.00 74.81 204 ASN A C 1
ATOM 1612 O O . ASN A 1 204 ? 4.883 -4.952 -19.086 1.00 74.81 204 ASN A O 1
ATOM 1616 N N . TYR A 1 205 ? 6.603 -5.888 -18.026 1.00 74.69 205 TYR A N 1
ATOM 1617 C CA . TYR A 1 205 ? 7.607 -5.237 -18.878 1.00 74.69 205 TYR A CA 1
ATOM 1618 C C . TYR A 1 205 ? 7.390 -5.502 -20.383 1.00 74.69 205 TYR A C 1
ATOM 1620 O O . TYR A 1 205 ? 7.703 -4.658 -21.222 1.00 74.69 205 TYR A O 1
ATOM 1628 N N . ALA A 1 206 ? 6.791 -6.646 -20.729 1.00 75.19 206 ALA A N 1
ATOM 1629 C CA . ALA A 1 206 ? 6.412 -6.986 -22.097 1.00 75.19 206 ALA A CA 1
ATOM 1630 C C . ALA A 1 206 ? 5.374 -6.025 -22.720 1.00 75.19 206 ALA A C 1
ATOM 1632 O O . ALA A 1 206 ? 5.314 -5.936 -23.945 1.00 75.19 206 ALA A O 1
ATOM 1633 N N . ASP A 1 207 ? 4.630 -5.244 -21.925 1.00 74.31 207 ASP A N 1
ATOM 1634 C CA . ASP A 1 207 ? 3.647 -4.256 -22.405 1.00 74.31 207 ASP A CA 1
ATOM 1635 C C . ASP A 1 207 ? 4.281 -3.140 -23.251 1.00 74.31 207 ASP A C 1
ATOM 1637 O O . ASP A 1 207 ? 3.588 -2.462 -24.016 1.00 74.31 207 ASP A O 1
ATOM 1641 N N . ILE A 1 208 ? 5.606 -2.960 -23.176 1.00 78.88 208 ILE A N 1
ATOM 1642 C CA . ILE A 1 208 ? 6.332 -2.053 -24.071 1.00 78.88 208 ILE A CA 1
ATOM 1643 C C . ILE A 1 208 ? 6.183 -2.457 -25.544 1.00 78.88 208 ILE A C 1
ATOM 1645 O O . ILE A 1 208 ? 6.147 -1.584 -26.408 1.00 78.88 208 ILE A O 1
ATOM 1649 N N . TYR A 1 209 ? 6.018 -3.754 -25.831 1.00 78.06 209 TYR A N 1
ATOM 1650 C CA . TYR A 1 209 ? 5.720 -4.244 -27.175 1.00 78.06 209 TYR A CA 1
ATOM 1651 C C . TYR A 1 209 ? 4.406 -3.645 -27.690 1.00 78.06 209 TYR A C 1
ATOM 1653 O O . TYR A 1 209 ? 4.363 -3.066 -28.776 1.00 78.06 209 TYR A O 1
ATOM 1661 N N . GLU A 1 210 ? 3.345 -3.726 -26.883 1.00 76.94 210 GLU A N 1
ATOM 1662 C CA . GLU A 1 210 ? 2.019 -3.211 -27.232 1.00 76.94 210 GLU A CA 1
ATOM 1663 C C . GLU A 1 210 ? 2.001 -1.683 -27.320 1.00 76.94 210 GLU A C 1
ATOM 1665 O O . GLU A 1 210 ? 1.361 -1.124 -28.213 1.00 76.94 210 GLU A O 1
ATOM 1670 N N . HIS A 1 211 ? 2.737 -0.994 -26.443 1.00 77.94 211 HIS A N 1
ATOM 1671 C CA . HIS A 1 211 ? 2.945 0.448 -26.562 1.00 77.94 211 HIS A CA 1
ATOM 1672 C C . HIS A 1 211 ? 3.631 0.804 -27.889 1.00 77.94 211 HIS A C 1
ATOM 1674 O O . HIS A 1 211 ? 3.096 1.604 -28.657 1.00 77.94 211 HIS A O 1
ATOM 1680 N N . ASN A 1 212 ? 4.778 0.183 -28.185 1.00 76.75 212 ASN A N 1
ATOM 1681 C CA . ASN A 1 212 ? 5.564 0.468 -29.385 1.00 76.75 212 ASN A CA 1
ATOM 1682 C C . ASN A 1 212 ? 4.763 0.184 -30.661 1.00 76.75 212 ASN A C 1
ATOM 1684 O O . ASN A 1 212 ? 4.758 1.000 -31.581 1.00 76.75 212 ASN A O 1
ATOM 1688 N N . LYS A 1 213 ? 4.010 -0.918 -30.693 1.00 76.12 213 LYS A N 1
ATOM 1689 C CA . LYS A 1 213 ? 3.110 -1.256 -31.799 1.00 76.12 213 LYS A CA 1
ATOM 1690 C C . LYS A 1 213 ? 2.005 -0.212 -31.989 1.00 76.12 213 LYS A C 1
ATOM 1692 O O . LYS A 1 213 ? 1.803 0.265 -33.102 1.00 76.12 213 LYS A O 1
ATOM 1697 N N . LYS A 1 214 ? 1.317 0.206 -30.918 1.00 76.50 214 LYS A N 1
ATOM 1698 C CA . LYS A 1 214 ? 0.273 1.254 -30.985 1.00 76.50 214 LYS A CA 1
ATOM 1699 C C . LYS A 1 214 ? 0.825 2.617 -31.401 1.00 76.50 214 LYS A C 1
ATOM 1701 O O . LYS A 1 214 ? 0.140 3.375 -32.085 1.00 76.50 214 LYS A O 1
ATOM 1706 N N . ALA A 1 215 ? 2.061 2.919 -31.018 1.00 76.00 215 ALA A N 1
ATOM 1707 C CA . ALA A 1 215 ? 2.756 4.138 -31.410 1.00 76.00 215 ALA A CA 1
ATOM 1708 C C . ALA A 1 215 ? 3.270 4.111 -32.869 1.00 76.00 215 ALA A C 1
ATOM 1710 O O . ALA A 1 215 ? 3.729 5.144 -33.365 1.00 76.00 215 ALA A O 1
ATOM 1711 N N . GLY A 1 216 ? 3.174 2.970 -33.569 1.00 73.00 216 GLY A N 1
ATOM 1712 C CA . GLY A 1 216 ? 3.715 2.783 -34.920 1.00 73.00 216 GLY A CA 1
ATOM 1713 C C . GLY A 1 216 ? 5.245 2.772 -34.948 1.00 73.00 216 GLY A C 1
ATOM 1714 O O . GLY A 1 216 ? 5.854 3.307 -35.872 1.00 73.00 216 GLY A O 1
ATOM 1715 N N . LEU A 1 217 ? 5.864 2.251 -33.885 1.00 74.88 217 LEU A N 1
ATOM 1716 C CA . LEU A 1 217 ? 7.316 2.122 -33.715 1.00 74.88 217 LEU A CA 1
ATOM 1717 C C . LEU A 1 217 ? 7.812 0.699 -34.028 1.00 74.88 217 LEU A C 1
ATOM 1719 O O . LEU A 1 217 ? 8.994 0.399 -33.863 1.00 74.88 217 LEU A O 1
ATOM 1723 N N . ASP A 1 218 ? 6.926 -0.177 -34.496 1.00 69.88 218 ASP A N 1
ATOM 1724 C CA . ASP A 1 218 ? 7.203 -1.554 -34.906 1.00 69.88 218 ASP A CA 1
ATOM 1725 C C . ASP A 1 218 ? 8.081 -1.658 -36.159 1.00 69.88 218 ASP A C 1
ATOM 1727 O O . ASP A 1 218 ? 8.735 -2.676 -36.371 1.00 69.88 218 ASP A O 1
ATOM 1731 N N . SER A 1 219 ? 8.164 -0.581 -36.943 1.00 66.38 219 SER A N 1
ATOM 1732 C CA . SER A 1 219 ? 9.069 -0.454 -38.088 1.00 66.38 219 SER A CA 1
ATOM 1733 C C . SER A 1 219 ? 10.459 0.104 -37.738 1.00 66.38 219 SER A C 1
ATOM 1735 O O . SER A 1 219 ? 11.232 0.421 -38.645 1.00 66.38 219 SER A O 1
ATOM 1737 N N . THR A 1 220 ? 10.780 0.321 -36.456 1.00 65.94 220 THR A N 1
ATOM 1738 C CA . THR A 1 220 ? 12.085 0.873 -36.041 1.00 65.94 220 THR A CA 1
ATOM 1739 C C . THR A 1 220 ? 13.194 -0.192 -36.051 1.00 65.94 220 THR A C 1
ATOM 1741 O O . THR A 1 220 ? 12.932 -1.381 -35.924 1.00 65.94 220 THR A O 1
ATOM 1744 N N . GLN A 1 221 ? 14.463 0.224 -36.196 1.00 61.22 221 GLN A N 1
ATOM 1745 C CA . GLN A 1 221 ? 15.631 -0.685 -36.175 1.00 61.22 221 GLN A CA 1
ATOM 1746 C C . GLN A 1 221 ? 15.989 -1.215 -34.771 1.00 61.22 221 GLN A C 1
ATOM 1748 O O . GLN A 1 221 ? 16.922 -2.003 -34.622 1.00 61.22 221 GLN A O 1
ATOM 1753 N N . PHE A 1 222 ? 15.295 -0.753 -33.732 1.00 64.25 222 PHE A N 1
ATOM 1754 C CA . PHE A 1 222 ? 15.560 -1.123 -32.346 1.00 64.25 222 PHE A CA 1
ATOM 1755 C C . PHE A 1 222 ? 14.743 -2.359 -31.957 1.00 64.25 222 PHE A C 1
ATOM 1757 O O . PHE A 1 222 ? 13.688 -2.609 -32.544 1.00 64.25 222 PHE A O 1
ATOM 1764 N N . PRO A 1 223 ? 15.188 -3.147 -30.963 1.00 66.12 223 PRO A N 1
ATOM 1765 C CA . PRO A 1 223 ? 14.354 -4.219 -30.443 1.00 66.12 223 PRO A CA 1
ATOM 1766 C C . PRO A 1 223 ? 13.030 -3.637 -29.925 1.00 66.12 223 PRO A C 1
ATOM 1768 O O . PRO A 1 223 ? 13.036 -2.743 -29.081 1.00 66.12 223 PRO A O 1
ATOM 1771 N N . LEU A 1 224 ? 11.901 -4.183 -30.393 1.00 74.31 224 LEU A N 1
ATOM 1772 C CA . LEU A 1 224 ? 10.543 -3.812 -29.953 1.00 74.31 224 LEU A CA 1
ATOM 1773 C C . LEU A 1 224 ? 10.363 -3.874 -28.426 1.00 74.31 224 LEU A C 1
ATOM 1775 O O . LEU A 1 224 ? 9.494 -3.200 -27.881 1.00 74.31 224 LEU A O 1
ATOM 1779 N N . VAL A 1 225 ? 11.184 -4.681 -27.753 1.00 83.00 225 VAL A N 1
ATOM 1780 C CA . VAL A 1 225 ? 11.323 -4.756 -26.299 1.00 83.00 225 VAL A CA 1
ATOM 1781 C C . VAL A 1 225 ? 12.825 -4.698 -25.988 1.00 83.00 225 VAL A C 1
ATOM 1783 O O . VAL A 1 225 ? 13.526 -5.685 -26.234 1.00 83.00 225 VAL A O 1
ATOM 1786 N N . PRO A 1 226 ? 13.366 -3.568 -25.495 1.00 84.06 226 PRO A N 1
ATOM 1787 C CA . PRO A 1 226 ? 14.751 -3.482 -25.049 1.00 84.06 226 PRO A CA 1
ATOM 1788 C C . PRO A 1 226 ? 15.053 -4.535 -23.978 1.00 84.06 226 PRO A C 1
ATOM 1790 O O . PRO A 1 226 ? 14.199 -4.886 -23.169 1.00 84.06 226 PRO A O 1
ATOM 1793 N N . LYS A 1 227 ? 16.278 -5.062 -23.948 1.00 85.69 227 LYS A N 1
ATOM 1794 C CA . LYS A 1 227 ? 16.680 -5.978 -22.872 1.00 85.69 227 LYS A CA 1
ATOM 1795 C C . LYS A 1 227 ? 16.937 -5.185 -21.592 1.00 85.69 227 LYS A C 1
ATOM 1797 O O . LYS A 1 227 ? 17.591 -4.144 -21.634 1.00 85.69 227 LYS A O 1
ATOM 1802 N N . ARG A 1 228 ? 16.446 -5.698 -20.464 1.00 87.38 228 ARG A N 1
ATOM 1803 C CA . ARG A 1 228 ? 16.760 -5.166 -19.134 1.00 87.38 228 ARG A CA 1
ATOM 1804 C C . ARG A 1 228 ? 18.117 -5.679 -18.663 1.00 87.38 228 ARG A C 1
ATOM 1806 O O . ARG A 1 228 ? 18.480 -6.821 -18.938 1.00 87.38 228 ARG A O 1
ATOM 1813 N N . ASP A 1 229 ? 18.817 -4.847 -17.908 1.00 85.69 229 ASP A N 1
ATOM 1814 C CA . ASP A 1 229 ? 19.976 -5.227 -17.105 1.00 85.69 229 ASP A CA 1
ATOM 1815 C C . ASP A 1 229 ? 19.836 -4.647 -15.688 1.00 85.69 229 ASP A C 1
ATOM 1817 O O . ASP A 1 229 ? 18.849 -3.983 -15.372 1.00 85.69 229 ASP A O 1
ATOM 1821 N N . ILE A 1 230 ? 20.808 -4.907 -14.813 1.00 83.00 230 ILE A N 1
ATOM 1822 C CA . ILE A 1 230 ? 20.762 -4.488 -13.403 1.00 83.00 230 ILE A CA 1
ATOM 1823 C C . ILE A 1 230 ? 20.570 -2.966 -13.248 1.00 83.00 230 ILE A C 1
ATOM 1825 O O . ILE A 1 230 ? 19.982 -2.518 -12.263 1.00 83.00 230 ILE A O 1
ATOM 1829 N N . SER A 1 231 ? 21.016 -2.151 -14.213 1.00 84.12 231 SER A N 1
ATOM 1830 C CA . SER A 1 231 ? 20.843 -0.695 -14.156 1.00 84.12 231 SER A CA 1
ATOM 1831 C C . SER A 1 231 ? 19.377 -0.255 -14.186 1.00 84.12 231 SER A C 1
ATOM 1833 O O . SER A 1 231 ? 19.073 0.819 -13.670 1.00 84.12 231 SER A O 1
ATOM 1835 N N . PHE A 1 232 ? 18.472 -1.119 -14.655 1.00 83.56 232 PHE A N 1
ATOM 1836 C CA . PHE A 1 232 ? 17.025 -0.900 -14.668 1.00 83.56 232 PHE A CA 1
ATOM 1837 C C . PHE A 1 232 ? 16.442 -0.596 -13.279 1.00 83.56 232 PHE A C 1
ATOM 1839 O O . PHE A 1 232 ? 15.462 0.137 -13.163 1.00 83.56 232 PHE A O 1
ATOM 1846 N N . TYR A 1 233 ? 17.055 -1.115 -12.209 1.00 82.38 233 TYR A N 1
ATOM 1847 C CA . TYR A 1 233 ? 16.586 -0.882 -10.840 1.00 82.38 233 TYR A CA 1
ATOM 1848 C C . TYR A 1 233 ? 17.101 0.414 -10.218 1.00 82.38 233 TYR A C 1
ATOM 1850 O O . TYR A 1 233 ? 16.591 0.791 -9.169 1.00 82.38 233 TYR A O 1
ATOM 1858 N N . LYS A 1 234 ? 18.084 1.106 -10.812 1.00 79.75 234 LYS A N 1
ATOM 1859 C CA . LYS A 1 234 ? 18.726 2.277 -10.180 1.00 79.75 234 LYS A CA 1
ATOM 1860 C C . LYS A 1 234 ? 17.738 3.402 -9.874 1.00 79.75 234 LYS A C 1
ATOM 1862 O O . LYS A 1 234 ? 17.811 4.004 -8.810 1.00 79.75 234 LYS A O 1
ATOM 1867 N N . GLU A 1 235 ? 16.795 3.636 -10.781 1.00 78.12 235 GLU A N 1
ATOM 1868 C CA . GLU A 1 235 ? 15.776 4.680 -10.620 1.00 78.12 235 GLU A CA 1
ATOM 1869 C C . GLU A 1 235 ? 14.639 4.257 -9.671 1.00 78.12 235 GLU A C 1
ATOM 1871 O O . GLU A 1 235 ? 13.952 5.099 -9.096 1.00 78.12 235 GLU A O 1
ATOM 1876 N N . ILE A 1 236 ? 14.450 2.948 -9.471 1.00 78.94 236 ILE A N 1
ATOM 1877 C CA . ILE A 1 236 ? 13.408 2.386 -8.599 1.00 78.94 236 ILE A CA 1
ATOM 1878 C C . ILE A 1 236 ? 13.927 2.271 -7.162 1.00 78.94 236 ILE A C 1
ATOM 1880 O O . ILE A 1 236 ? 13.273 2.707 -6.220 1.00 78.94 236 ILE A O 1
ATOM 1884 N N . LEU A 1 237 ? 15.130 1.729 -6.984 1.00 76.12 237 LEU A N 1
ATOM 1885 C CA . LEU A 1 237 ? 15.821 1.583 -5.705 1.00 76.12 237 LEU A CA 1
ATOM 1886 C C . LEU A 1 237 ? 16.530 2.888 -5.331 1.00 76.12 237 LEU A C 1
ATOM 1888 O O . LEU A 1 237 ? 17.754 2.960 -5.236 1.00 76.12 237 LEU A O 1
ATOM 1892 N N . SER A 1 238 ? 15.741 3.941 -5.133 1.00 66.75 238 SER A N 1
ATOM 1893 C CA . SER A 1 238 ? 16.257 5.253 -4.752 1.00 66.75 238 SER A CA 1
ATOM 1894 C C . SER A 1 238 ? 16.344 5.418 -3.224 1.00 66.75 238 SER A C 1
ATOM 1896 O O . SER A 1 238 ? 15.606 4.762 -2.479 1.00 66.75 238 SER A O 1
ATOM 1898 N N . PRO A 1 239 ? 17.171 6.354 -2.715 1.00 64.44 239 PRO A N 1
ATOM 1899 C CA . PRO A 1 239 ? 17.205 6.698 -1.291 1.00 64.44 239 PRO A CA 1
ATOM 1900 C C . PRO A 1 239 ? 15.848 7.124 -0.704 1.00 64.44 239 PRO A C 1
ATOM 1902 O O . PRO A 1 239 ? 15.677 7.101 0.510 1.00 64.44 239 PRO A O 1
ATOM 1905 N N . ARG A 1 240 ? 14.859 7.459 -1.547 1.00 61.31 240 ARG A N 1
ATOM 1906 C CA . ARG A 1 240 ? 13.484 7.815 -1.146 1.00 61.31 240 ARG A CA 1
ATOM 1907 C C . ARG A 1 240 ? 12.678 6.648 -0.559 1.00 61.31 240 ARG A C 1
ATOM 1909 O O . ARG A 1 240 ? 11.505 6.825 -0.247 1.00 61.31 240 ARG A O 1
ATOM 1916 N N . TYR A 1 241 ? 13.273 5.460 -0.478 1.00 61.88 241 TYR A N 1
ATOM 1917 C CA . TYR A 1 241 ? 12.720 4.283 0.195 1.00 61.88 241 TYR A CA 1
ATOM 1918 C C . TYR A 1 241 ? 13.529 3.878 1.437 1.00 61.88 241 TYR A C 1
ATOM 1920 O O . TYR A 1 241 ? 13.267 2.842 2.038 1.00 61.88 241 TYR A O 1
ATOM 1928 N N . GLN A 1 242 ? 14.528 4.678 1.829 1.00 62.94 242 GLN A N 1
ATOM 1929 C CA . GLN A 1 242 ? 15.316 4.448 3.046 1.00 62.94 242 GLN A CA 1
ATOM 1930 C C . GLN A 1 242 ? 14.686 5.096 4.288 1.00 62.94 242 GLN A C 1
ATOM 1932 O O . GLN A 1 242 ? 15.184 4.914 5.398 1.00 62.94 242 GLN A O 1
ATOM 1937 N N . ASP A 1 243 ? 13.608 5.864 4.121 1.00 64.50 243 ASP A N 1
ATOM 1938 C CA . ASP A 1 243 ? 12.875 6.455 5.233 1.00 64.50 243 ASP A CA 1
ATOM 1939 C C . ASP A 1 243 ? 11.865 5.473 5.846 1.00 64.50 243 ASP A C 1
ATOM 1941 O O . ASP A 1 243 ? 11.378 4.538 5.210 1.00 64.50 243 ASP A O 1
ATOM 1945 N N . THR A 1 244 ? 11.515 5.709 7.108 1.00 65.94 244 THR A N 1
ATOM 1946 C CA . THR A 1 244 ? 10.522 4.908 7.833 1.00 65.94 244 THR A CA 1
ATOM 1947 C C . THR A 1 244 ? 9.083 5.225 7.425 1.00 65.94 244 THR A C 1
ATOM 1949 O O . THR A 1 244 ? 8.187 4.457 7.770 1.00 65.94 244 THR A O 1
ATOM 1952 N N . LEU A 1 245 ? 8.840 6.319 6.684 1.00 68.25 245 LEU A N 1
ATOM 1953 C CA . LEU A 1 245 ? 7.506 6.677 6.199 1.00 68.25 245 LEU A CA 1
ATOM 1954 C C . LEU A 1 245 ? 7.032 5.724 5.099 1.00 68.25 245 LEU A C 1
ATOM 1956 O O . LEU A 1 245 ? 5.841 5.422 5.018 1.00 68.25 245 LEU A O 1
ATOM 1960 N N . SER A 1 246 ? 7.967 5.197 4.310 1.00 65.75 246 SER A N 1
ATOM 1961 C CA . SER A 1 246 ? 7.727 4.157 3.309 1.00 65.75 246 SER A CA 1
ATOM 1962 C C . SER A 1 246 ? 7.039 2.913 3.890 1.00 65.75 246 SER A C 1
ATOM 1964 O O . SER A 1 246 ? 6.243 2.278 3.202 1.00 65.75 246 SER A O 1
ATOM 1966 N N . LEU A 1 247 ? 7.250 2.618 5.179 1.00 68.00 247 LEU A N 1
ATOM 1967 C CA . LEU A 1 247 ? 6.649 1.475 5.873 1.00 68.00 247 LEU A CA 1
ATOM 1968 C C . LEU A 1 247 ? 5.185 1.699 6.283 1.00 68.00 247 LEU A C 1
ATOM 1970 O O . LEU A 1 247 ? 4.496 0.742 6.633 1.00 68.00 247 LEU A O 1
ATOM 1974 N N . PHE A 1 248 ? 4.686 2.939 6.241 1.00 69.94 248 PHE A N 1
ATOM 1975 C CA . PHE A 1 248 ? 3.284 3.234 6.556 1.00 69.94 248 PHE A CA 1
ATOM 1976 C C . PHE A 1 248 ? 2.329 2.825 5.433 1.00 69.94 248 PHE A C 1
ATOM 1978 O O . PHE A 1 248 ? 1.147 2.575 5.683 1.00 69.94 248 PHE A O 1
ATOM 1985 N N . SER A 1 249 ? 2.832 2.751 4.199 1.00 68.31 249 SER A N 1
ATOM 1986 C CA . SER A 1 249 ? 2.072 2.302 3.041 1.00 68.31 249 SER A CA 1
ATOM 1987 C C . SER A 1 249 ? 2.454 0.871 2.696 1.00 68.31 249 SER A C 1
ATOM 1989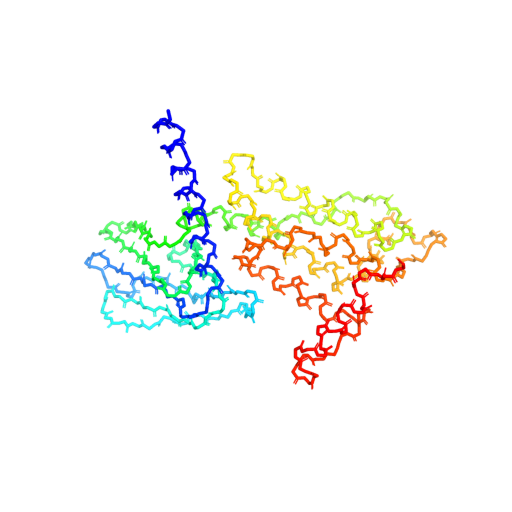 O O . SER A 1 249 ? 3.603 0.575 2.373 1.00 68.31 249 SER A O 1
ATOM 1991 N N . ALA A 1 250 ? 1.472 -0.025 2.679 1.00 65.19 250 ALA A N 1
ATOM 1992 C CA . ALA A 1 250 ? 1.693 -1.386 2.206 1.00 65.19 250 ALA A CA 1
ATOM 1993 C C . ALA A 1 250 ? 2.048 -1.465 0.714 1.00 65.19 250 ALA A C 1
ATOM 1995 O O . ALA A 1 250 ? 2.538 -2.484 0.239 1.00 65.19 250 ALA A O 1
ATOM 1996 N N . ALA A 1 251 ? 1.862 -0.370 -0.023 1.00 71.12 251 ALA A N 1
ATOM 1997 C CA . ALA A 1 251 ? 2.224 -0.276 -1.426 1.00 71.12 251 ALA A CA 1
ATOM 1998 C C . ALA A 1 251 ? 3.742 -0.489 -1.644 1.00 71.12 251 ALA A C 1
ATOM 2000 O O . ALA A 1 251 ? 4.153 -0.998 -2.686 1.00 71.12 251 ALA A O 1
ATOM 2001 N N . TYR A 1 252 ? 4.578 -0.207 -0.634 1.00 71.19 252 TYR A N 1
ATOM 2002 C CA . TYR A 1 252 ? 6.001 -0.554 -0.667 1.00 71.19 252 TYR A CA 1
ATOM 2003 C C . TYR A 1 252 ? 6.243 -2.072 -0.717 1.00 71.19 252 TYR A C 1
ATOM 2005 O O . TYR A 1 252 ? 7.119 -2.527 -1.453 1.00 71.19 252 TYR A O 1
ATOM 2013 N N . ALA A 1 253 ? 5.419 -2.867 -0.021 1.00 71.19 253 ALA A N 1
ATOM 2014 C CA . ALA A 1 253 ? 5.474 -4.331 -0.076 1.00 71.19 253 ALA A CA 1
ATOM 2015 C C . ALA A 1 253 ? 5.301 -4.840 -1.508 1.00 71.19 253 ALA A C 1
ATOM 2017 O O . ALA A 1 253 ? 5.965 -5.787 -1.913 1.00 71.19 253 ALA A O 1
ATOM 2018 N N . ALA A 1 254 ? 4.411 -4.207 -2.277 1.00 76.56 254 ALA A N 1
ATOM 2019 C CA . ALA A 1 254 ? 4.134 -4.592 -3.653 1.00 76.56 254 ALA A CA 1
ATOM 2020 C C . ALA A 1 254 ? 5.327 -4.299 -4.574 1.00 76.56 254 ALA A C 1
ATOM 2022 O O . ALA A 1 254 ? 5.663 -5.127 -5.418 1.00 76.56 254 ALA A O 1
ATOM 2023 N N . ILE A 1 255 ? 6.006 -3.160 -4.382 1.00 80.44 255 ILE A N 1
ATOM 2024 C CA . ILE A 1 255 ? 7.247 -2.835 -5.105 1.00 80.44 255 ILE A CA 1
ATOM 2025 C C . ILE A 1 255 ? 8.330 -3.847 -4.751 1.00 80.44 255 ILE A C 1
ATOM 2027 O O . ILE A 1 255 ? 8.940 -4.432 -5.644 1.00 80.44 255 ILE A O 1
ATOM 2031 N N . GLN A 1 256 ? 8.542 -4.088 -3.456 1.00 76.31 256 GLN A N 1
ATOM 2032 C CA . GLN A 1 256 ? 9.524 -5.056 -2.992 1.00 76.31 256 GLN A CA 1
ATOM 2033 C C . GLN A 1 256 ? 9.224 -6.449 -3.555 1.00 76.31 256 GLN A C 1
ATOM 2035 O O . GLN A 1 256 ? 10.107 -7.058 -4.146 1.00 76.31 256 GLN A O 1
ATOM 2040 N N . ALA A 1 257 ? 7.986 -6.930 -3.449 1.00 77.69 257 ALA A N 1
ATOM 2041 C CA . ALA A 1 257 ? 7.575 -8.225 -3.981 1.00 77.69 257 ALA A CA 1
ATOM 2042 C C . ALA A 1 257 ? 7.803 -8.327 -5.497 1.00 77.69 257 ALA A C 1
ATOM 2044 O O . ALA A 1 257 ? 8.346 -9.330 -5.952 1.00 77.69 257 ALA A O 1
ATOM 2045 N N . ALA A 1 258 ? 7.468 -7.285 -6.265 1.00 81.69 258 ALA A N 1
ATOM 2046 C CA . ALA A 1 258 ? 7.704 -7.259 -7.707 1.00 81.69 258 ALA A CA 1
ATOM 2047 C C . ALA A 1 258 ? 9.197 -7.328 -8.060 1.00 81.69 258 ALA A C 1
ATOM 2049 O O . ALA A 1 258 ? 9.569 -8.028 -8.995 1.00 81.69 258 ALA A O 1
ATOM 2050 N N . ILE A 1 259 ? 10.058 -6.647 -7.296 1.00 81.25 259 ILE A N 1
ATOM 2051 C CA . ILE A 1 259 ? 11.517 -6.726 -7.461 1.00 81.25 259 ILE A CA 1
ATOM 2052 C C . ILE A 1 259 ? 12.022 -8.128 -7.107 1.00 81.25 259 ILE A C 1
ATOM 2054 O O . ILE A 1 259 ? 12.827 -8.692 -7.840 1.00 81.25 259 ILE A O 1
ATOM 2058 N N . LEU A 1 260 ? 11.545 -8.709 -6.004 1.00 77.69 260 LEU A N 1
ATOM 2059 C CA . LEU A 1 260 ? 11.969 -10.033 -5.544 1.00 77.69 260 LEU A CA 1
ATOM 2060 C C . LEU A 1 260 ? 11.584 -11.158 -6.508 1.00 77.69 260 LEU A C 1
ATOM 2062 O O . LEU A 1 260 ? 12.339 -12.113 -6.658 1.00 77.69 260 LEU A O 1
ATOM 2066 N N . GLN A 1 261 ? 10.430 -11.040 -7.161 1.00 78.94 261 GLN A N 1
ATOM 2067 C CA . GLN A 1 261 ? 9.948 -12.002 -8.154 1.00 78.94 261 GLN A CA 1
ATOM 2068 C C . GLN A 1 261 ? 10.584 -11.810 -9.536 1.00 78.94 261 GLN A C 1
ATOM 2070 O O . GLN A 1 261 ? 10.352 -12.611 -10.442 1.00 78.94 261 GLN A O 1
ATOM 2075 N N . ASP A 1 262 ? 11.372 -10.753 -9.728 1.00 81.06 262 ASP A N 1
ATOM 2076 C CA . ASP A 1 262 ? 11.953 -10.449 -11.022 1.00 81.06 262 ASP A CA 1
ATOM 2077 C C . ASP A 1 262 ? 13.112 -11.394 -11.350 1.00 81.06 262 ASP A C 1
ATOM 2079 O O . ASP A 1 262 ? 14.170 -11.387 -10.709 1.00 81.06 262 ASP A O 1
ATOM 2083 N N . SER A 1 263 ? 12.933 -12.180 -12.414 1.00 78.62 263 SER A N 1
ATOM 2084 C CA . SER A 1 263 ? 13.912 -13.171 -12.856 1.00 78.62 263 SER A CA 1
ATOM 2085 C C . SER A 1 263 ? 15.280 -12.567 -13.167 1.00 78.62 263 SER A C 1
ATOM 2087 O O . SER A 1 263 ? 16.273 -13.279 -13.112 1.00 78.62 263 SER A O 1
ATOM 2089 N N . LEU A 1 264 ? 15.371 -11.269 -13.477 1.00 83.25 264 LEU A N 1
ATOM 2090 C CA . LEU A 1 264 ? 16.648 -10.614 -13.759 1.00 83.25 264 LEU A CA 1
ATOM 2091 C C . LEU A 1 264 ? 17.606 -10.649 -12.557 1.00 83.25 264 LEU A C 1
ATOM 2093 O O . LEU A 1 264 ? 18.818 -10.796 -12.741 1.00 83.25 264 LEU A O 1
ATOM 2097 N N . LEU A 1 265 ? 17.083 -10.562 -11.330 1.00 80.94 265 LEU A N 1
ATOM 2098 C CA . LEU A 1 265 ? 17.904 -10.573 -10.118 1.00 80.94 265 LEU A CA 1
ATOM 2099 C C . LEU A 1 265 ? 18.330 -11.982 -9.691 1.00 80.94 265 LEU A C 1
ATOM 2101 O O . LEU A 1 265 ? 19.348 -12.114 -9.008 1.00 80.94 265 LEU A O 1
ATOM 2105 N N . HIS A 1 266 ? 17.606 -13.018 -10.135 1.00 79.12 266 HIS A N 1
ATOM 2106 C CA . HIS A 1 266 ? 17.841 -14.420 -9.769 1.00 79.12 266 HIS A CA 1
ATOM 2107 C C . HIS A 1 266 ? 17.981 -14.604 -8.246 1.00 79.12 266 HIS A C 1
ATOM 2109 O O . HIS A 1 266 ? 18.901 -15.281 -7.784 1.00 79.12 266 HIS A O 1
ATOM 2115 N N . LEU A 1 267 ? 17.126 -13.934 -7.465 1.00 82.50 267 LEU A N 1
ATOM 2116 C CA . LEU A 1 267 ? 17.174 -14.026 -6.009 1.00 82.50 267 LEU A CA 1
ATOM 2117 C C . LEU A 1 267 ? 16.601 -15.377 -5.557 1.00 82.50 267 LEU A C 1
ATOM 2119 O O . LEU A 1 267 ? 15.549 -15.780 -6.055 1.00 82.50 267 LEU A O 1
ATOM 2123 N N . PRO A 1 268 ? 17.272 -16.080 -4.632 1.00 80.38 268 PRO A N 1
ATOM 2124 C CA . PRO A 1 268 ? 16.757 -17.321 -4.075 1.00 80.38 268 PRO A CA 1
ATOM 2125 C C . PRO A 1 268 ? 15.599 -17.051 -3.110 1.00 80.38 268 PRO A C 1
ATOM 2127 O O . PRO A 1 268 ? 15.468 -15.945 -2.580 1.00 80.38 268 PRO A O 1
ATOM 2130 N N . ASP A 1 269 ? 14.801 -18.076 -2.814 1.00 77.12 269 ASP A N 1
ATOM 2131 C CA . ASP A 1 269 ? 13.806 -17.982 -1.750 1.00 77.12 269 ASP A CA 1
ATOM 2132 C C . ASP A 1 269 ? 14.511 -17.778 -0.396 1.00 77.12 269 ASP A C 1
ATOM 2134 O O . ASP A 1 269 ? 15.366 -18.564 0.023 1.00 77.12 269 ASP A O 1
ATOM 2138 N N . ILE A 1 270 ? 14.160 -16.697 0.306 1.00 76.50 270 ILE A N 1
ATOM 2139 C CA . ILE A 1 270 ? 14.735 -16.367 1.615 1.00 76.50 270 ILE A CA 1
ATOM 2140 C C . ILE A 1 270 ? 14.463 -17.453 2.662 1.00 76.50 270 ILE A C 1
ATOM 2142 O O . ILE A 1 270 ? 15.247 -17.608 3.598 1.00 76.50 270 ILE A O 1
ATOM 2146 N N . THR A 1 271 ? 13.371 -18.204 2.516 1.00 75.12 271 THR A N 1
ATOM 2147 C CA . THR A 1 271 ? 13.028 -19.320 3.402 1.00 75.12 271 THR A CA 1
ATOM 2148 C C . THR A 1 271 ? 13.928 -20.535 3.179 1.00 75.12 271 THR A C 1
ATOM 2150 O O . THR A 1 271 ? 14.136 -21.301 4.117 1.00 75.12 271 THR A O 1
ATOM 2153 N N . GLU A 1 272 ? 14.532 -20.669 1.993 1.00 85.88 272 GLU A N 1
ATOM 2154 C CA . GLU A 1 272 ? 15.454 -21.758 1.656 1.00 85.88 272 GLU A CA 1
ATOM 2155 C C . GLU A 1 272 ? 16.901 -21.440 2.057 1.00 85.88 272 GLU A C 1
ATOM 2157 O O . GLU A 1 272 ? 17.578 -22.281 2.646 1.00 85.88 272 GLU A O 1
ATOM 2162 N N . VAL A 1 273 ? 17.391 -20.227 1.765 1.00 87.19 273 VAL A N 1
ATOM 2163 C CA . VAL A 1 273 ? 18.801 -19.857 2.026 1.00 87.19 273 VAL A CA 1
ATOM 2164 C C . VAL A 1 273 ? 19.027 -19.104 3.337 1.00 87.19 273 VAL A C 1
ATOM 2166 O O . VAL A 1 273 ? 20.165 -18.933 3.777 1.00 87.19 273 VAL A O 1
ATOM 2169 N N . GLY A 1 274 ? 17.956 -18.636 3.974 1.00 79.25 274 GLY A N 1
ATOM 2170 C CA . GLY A 1 274 ? 18.018 -17.816 5.175 1.00 79.25 274 GLY A CA 1
ATOM 2171 C C . GLY A 1 274 ? 18.412 -16.349 4.919 1.00 79.25 274 GLY A C 1
ATOM 2172 O O . GLY A 1 274 ? 18.936 -15.980 3.864 1.00 79.25 274 GLY A O 1
ATOM 2173 N N . PRO A 1 275 ? 18.185 -15.466 5.909 1.00 76.88 275 PRO A N 1
ATOM 2174 C CA . PRO A 1 275 ? 18.265 -14.015 5.728 1.00 76.88 275 PRO A CA 1
ATOM 2175 C C . PRO A 1 275 ? 19.681 -13.482 5.469 1.00 76.88 275 PRO A C 1
ATOM 2177 O O . PRO A 1 275 ? 19.824 -12.467 4.788 1.00 76.88 275 PRO A O 1
ATOM 2180 N N . MET A 1 276 ? 20.728 -14.134 5.992 1.00 79.62 276 MET A N 1
ATOM 2181 C CA . MET A 1 276 ? 22.112 -13.688 5.772 1.00 79.62 276 MET A CA 1
ATOM 2182 C C . MET A 1 276 ? 22.556 -13.929 4.329 1.00 79.62 276 MET A C 1
ATOM 2184 O O . MET A 1 276 ? 22.935 -12.979 3.651 1.00 79.62 276 MET A O 1
ATOM 2188 N N . ALA A 1 277 ? 22.431 -15.166 3.839 1.00 83.31 277 ALA A N 1
ATOM 2189 C CA . ALA A 1 277 ? 22.807 -15.515 2.471 1.00 83.31 277 ALA A CA 1
ATOM 2190 C C . ALA A 1 277 ? 21.960 -14.748 1.444 1.00 83.31 277 ALA A C 1
ATOM 2192 O O . ALA A 1 277 ? 22.479 -14.252 0.446 1.00 83.31 277 ALA A O 1
ATOM 2193 N N . PHE A 1 278 ? 20.664 -14.570 1.722 1.00 81.62 278 PHE A N 1
ATOM 2194 C CA . PHE A 1 278 ? 19.793 -13.734 0.902 1.00 81.62 278 PHE A CA 1
ATOM 2195 C C . PHE A 1 278 ? 20.297 -12.283 0.813 1.00 81.62 278 PHE A C 1
ATOM 2197 O O . PHE A 1 278 ? 20.400 -11.717 -0.278 1.00 81.62 278 PHE A O 1
ATOM 2204 N N . ARG A 1 279 ? 20.658 -11.679 1.955 1.00 78.56 279 ARG A N 1
ATOM 2205 C CA . ARG A 1 279 ? 21.204 -10.315 2.009 1.00 78.56 279 ARG A CA 1
ATOM 2206 C C . ARG A 1 279 ? 22.515 -10.193 1.236 1.00 78.56 279 ARG A C 1
ATOM 2208 O O . ARG A 1 279 ? 22.684 -9.213 0.515 1.00 78.56 279 ARG A O 1
ATOM 2215 N N . GLU A 1 280 ? 23.422 -11.153 1.382 1.00 83.62 280 GLU A N 1
ATOM 2216 C CA . GLU A 1 280 ? 24.698 -11.170 0.660 1.00 83.62 280 GLU A CA 1
ATOM 2217 C C . GLU A 1 280 ? 24.483 -11.224 -0.853 1.00 83.62 280 GLU A C 1
ATOM 2219 O O . GLU A 1 280 ? 25.098 -10.451 -1.587 1.00 83.62 280 GLU A O 1
ATOM 2224 N N . GLN A 1 281 ? 23.552 -12.056 -1.333 1.00 83.69 281 GLN A N 1
ATOM 2225 C CA . GLN A 1 281 ? 23.212 -12.092 -2.756 1.00 83.69 281 GLN A CA 1
ATOM 2226 C C . GLN A 1 281 ? 22.627 -10.767 -3.245 1.00 83.69 281 GLN A C 1
ATOM 2228 O O . GLN A 1 281 ? 23.019 -10.271 -4.302 1.00 83.69 281 GLN A O 1
ATOM 2233 N N . LEU A 1 282 ? 21.734 -10.155 -2.468 1.00 80.44 282 LEU A N 1
ATOM 2234 C CA . LEU A 1 282 ? 21.146 -8.866 -2.817 1.00 80.44 282 LEU A CA 1
ATOM 2235 C C . LEU A 1 282 ? 22.219 -7.765 -2.888 1.00 80.44 282 LEU A C 1
ATOM 2237 O O . LEU A 1 282 ? 22.251 -6.995 -3.848 1.00 80.44 282 LEU A O 1
ATOM 2241 N N . GLN A 1 283 ? 23.155 -7.743 -1.934 1.00 81.56 283 GLN A N 1
ATOM 2242 C CA . GLN A 1 283 ? 24.308 -6.836 -1.940 1.00 81.56 283 GLN A CA 1
ATOM 2243 C C . GLN A 1 283 ? 25.260 -7.102 -3.108 1.00 81.56 283 GLN A C 1
ATOM 2245 O O . GLN A 1 283 ? 25.717 -6.157 -3.738 1.00 81.56 283 GLN A O 1
ATOM 2250 N N . HIS A 1 284 ? 25.527 -8.361 -3.448 1.00 83.25 284 HIS A N 1
ATOM 2251 C CA . HIS A 1 284 ? 26.373 -8.707 -4.588 1.00 83.25 284 HIS A CA 1
ATOM 2252 C C . HIS A 1 284 ? 25.758 -8.258 -5.926 1.00 83.25 284 HIS A C 1
ATOM 2254 O O . HIS A 1 284 ? 26.472 -7.844 -6.838 1.00 83.25 284 HIS A O 1
ATOM 2260 N N . ARG A 1 285 ? 24.428 -8.339 -6.064 1.00 80.56 285 ARG A N 1
ATOM 2261 C CA . ARG A 1 285 ? 23.717 -7.975 -7.302 1.00 80.56 285 ARG A CA 1
ATOM 2262 C C . ARG A 1 285 ? 23.498 -6.469 -7.450 1.00 80.56 285 ARG A C 1
ATOM 2264 O O . ARG A 1 285 ? 23.579 -5.971 -8.568 1.00 80.56 285 ARG A O 1
ATOM 2271 N N . LEU A 1 286 ? 23.189 -5.767 -6.358 1.00 77.19 286 LEU A N 1
ATOM 2272 C CA . LEU A 1 286 ? 22.720 -4.372 -6.381 1.00 77.19 286 LEU A CA 1
ATOM 2273 C C . LEU A 1 286 ? 23.648 -3.383 -5.669 1.00 77.19 286 LEU A C 1
ATOM 2275 O O . LEU A 1 286 ? 23.496 -2.174 -5.839 1.00 77.19 286 LEU A O 1
ATOM 2279 N N . GLY A 1 287 ? 24.571 -3.870 -4.843 1.00 67.38 287 GLY A N 1
ATOM 2280 C CA . GLY A 1 287 ? 25.496 -3.029 -4.096 1.00 67.38 287 GLY A CA 1
ATOM 2281 C C . GLY A 1 287 ? 26.488 -2.306 -5.010 1.00 67.38 287 GLY A C 1
ATOM 2282 O O . GLY A 1 287 ? 26.728 -2.737 -6.143 1.00 67.38 287 GLY A O 1
ATOM 2283 N N . PRO A 1 288 ? 27.082 -1.198 -4.533 1.00 62.50 288 PRO A N 1
ATOM 2284 C CA . PRO A 1 288 ? 28.187 -0.572 -5.239 1.00 62.50 288 PRO A CA 1
ATOM 2285 C C . PRO A 1 288 ? 29.289 -1.617 -5.432 1.00 62.50 288 PRO A C 1
ATOM 2287 O O . PRO A 1 288 ? 29.706 -2.277 -4.478 1.00 62.50 288 PRO A O 1
ATOM 2290 N N . LYS A 1 289 ? 29.750 -1.786 -6.674 1.00 54.03 289 LYS A N 1
ATOM 2291 C CA . LYS A 1 289 ? 30.997 -2.507 -6.910 1.00 54.03 289 LYS A CA 1
ATOM 2292 C C . LYS A 1 289 ? 32.087 -1.654 -6.283 1.00 54.03 289 LYS A C 1
ATOM 2294 O O . LYS A 1 289 ? 32.263 -0.510 -6.691 1.00 54.03 289 LYS A O 1
ATOM 2299 N N . ASN A 1 290 ? 32.740 -2.180 -5.253 1.00 42.28 290 ASN A N 1
ATOM 2300 C CA . ASN A 1 290 ? 33.962 -1.580 -4.746 1.00 42.28 290 ASN A CA 1
ATOM 2301 C C . ASN A 1 290 ? 35.009 -1.745 -5.855 1.00 42.28 290 ASN A C 1
ATOM 2303 O O . ASN A 1 290 ? 35.577 -2.826 -6.002 1.00 42.28 290 ASN A O 1
ATOM 2307 N N . GLU A 1 291 ? 35.155 -0.714 -6.682 1.00 35.47 291 GLU A N 1
ATOM 2308 C CA . GLU A 1 291 ? 36.339 -0.481 -7.511 1.00 35.47 291 GLU A CA 1
ATOM 2309 C C . GLU A 1 291 ? 37.339 0.363 -6.719 1.00 35.47 291 GLU A C 1
ATOM 2311 O O . GLU A 1 291 ? 36.900 1.344 -6.070 1.00 35.47 291 GLU A O 1
#